Protein AF-A0A1G3LRJ3-F1 (afdb_monomer)

pLDDT: mean 92.5, std 7.84, range [50.25, 98.75]

Secondary structure (DSSP, 8-state):
---HHHHHHHHHHHHT----SSS-PPP--HHHHHHHHHHHHHHHHHHHHHHTT-TT-HHHHHHHHHHHHHHHHHHHHHHT-HHHHHHHHHHHHHHHHHHHHHTT--HHHHHHHHHHHHHTTS-B-GGGTTSSEEEETTEEEE-TTTTTSSB---B-TT-PBPPPTT-----HHHHHHHHHT--

Foldseek 3Di:
DDDPVNLVVLLCVLLVHDDDPDQWADDDDPVVLVVLVVLLVVLVVLLVVLCVVPPPPVVSVLSSQLSVLSSQLSVCNSVGPRVSVVVSVVSNVVSVVVSCVSVLHPCVVVSVLQSVLSCQLWAFDPQCRLQQWDDDPPDTDGDPQSRSRRTHFDADPVSDTDRDPPRDHRPVVVVVVVSVPPD

Solvent-accessible surface area (backbone atoms only — not comparable to full-atom values): 10376 Å² total; per-residue (Å²): 133,90,50,72,66,57,56,52,50,52,48,35,60,71,66,68,49,94,76,81,94,63,94,66,53,79,89,76,57,70,66,62,46,50,54,49,52,55,49,32,56,50,28,51,53,50,26,56,58,34,55,73,68,41,83,84,39,61,66,47,44,44,55,23,50,52,30,48,32,49,28,52,21,51,50,21,53,66,69,44,36,50,64,55,26,52,52,23,53,50,48,40,50,50,48,51,52,51,39,33,55,75,71,72,44,76,56,65,68,51,49,54,36,47,51,53,36,58,52,59,34,39,48,66,23,73,92,33,72,38,66,10,38,38,81,54,103,84,52,76,43,68,24,80,88,41,69,43,63,11,28,36,78,49,56,51,99,87,66,47,81,41,75,50,91,90,62,65,77,55,67,55,64,64,52,52,56,52,55,74,66,64,125

Mean predicted aligned error: 5.19 Å

Radius of gyration: 20.87 Å; Cα contacts (8 Å, |Δi|>4): 199; chains: 1; bounding box: 41×44×62 Å

Structure (mmCIF, N/CA/C/O backbone):
data_AF-A0A1G3LRJ3-F1
#
_entry.id   AF-A0A1G3LRJ3-F1
#
loop_
_atom_site.group_PDB
_atom_site.id
_atom_site.type_symbol
_atom_site.label_atom_id
_atom_site.label_alt_id
_atom_site.label_comp_id
_atom_site.label_asym_id
_atom_site.label_entity_id
_atom_site.label_seq_id
_atom_site.pdbx_PDB_ins_code
_atom_site.Cartn_x
_atom_site.Cartn_y
_atom_site.Cartn_z
_atom_site.occupancy
_atom_site.B_iso_or_equiv
_atom_site.auth_seq_id
_atom_site.auth_comp_id
_atom_site.auth_asym_id
_atom_site.auth_atom_id
_atom_site.pdbx_PDB_model_num
ATOM 1 N N . MET A 1 1 ? -10.952 -0.307 -19.239 1.00 50.25 1 MET A N 1
ATOM 2 C CA . MET A 1 1 ? -10.433 0.429 -18.063 1.00 50.25 1 MET A CA 1
ATOM 3 C C . MET A 1 1 ? -9.364 -0.435 -17.390 1.00 50.25 1 MET A C 1
ATOM 5 O O . MET A 1 1 ? -9.615 -1.625 -17.237 1.00 50.25 1 MET A O 1
ATOM 9 N N . ARG A 1 2 ? -8.155 0.076 -17.097 1.00 65.19 2 ARG A N 1
ATOM 10 C CA . ARG A 1 2 ? -7.163 -0.676 -16.291 1.00 65.19 2 ARG A CA 1
ATOM 11 C C . ARG A 1 2 ? -7.615 -0.656 -14.825 1.00 65.19 2 ARG A C 1
ATOM 13 O O . ARG A 1 2 ? -8.129 0.368 -14.390 1.00 65.19 2 ARG A O 1
ATOM 20 N N . SER A 1 3 ? -7.480 -1.771 -14.107 1.00 87.00 3 SER A N 1
ATOM 21 C CA . SER A 1 3 ? -7.795 -1.853 -12.675 1.00 87.00 3 SER A CA 1
ATOM 22 C C . SER A 1 3 ? -6.544 -1.622 -11.827 1.00 87.00 3 SER A C 1
ATOM 24 O O . SER A 1 3 ? -5.439 -1.952 -12.257 1.00 87.00 3 SER A O 1
ATOM 26 N N . VAL A 1 4 ? -6.734 -1.129 -10.600 1.00 90.50 4 VAL A N 1
ATOM 27 C CA . VAL A 1 4 ? -5.690 -0.990 -9.564 1.00 90.50 4 VAL A CA 1
ATOM 28 C C . VAL A 1 4 ? -4.869 -2.276 -9.417 1.00 90.50 4 VAL A C 1
ATOM 30 O O . VAL A 1 4 ? -3.642 -2.236 -9.417 1.00 90.50 4 VAL A O 1
ATOM 33 N N . ILE A 1 5 ? -5.538 -3.432 -9.403 1.00 93.19 5 ILE A N 1
ATOM 34 C CA . ILE A 1 5 ? -4.885 -4.744 -9.315 1.00 93.19 5 ILE A CA 1
ATOM 35 C C . ILE A 1 5 ? -3.952 -4.999 -10.504 1.00 93.19 5 ILE A C 1
ATOM 37 O O . ILE A 1 5 ? -2.822 -5.443 -10.318 1.00 93.19 5 ILE A O 1
ATOM 41 N N . ARG A 1 6 ? -4.383 -4.683 -11.733 1.00 93.38 6 ARG A N 1
ATOM 42 C CA . ARG A 1 6 ? -3.550 -4.869 -12.931 1.00 93.38 6 ARG A CA 1
ATOM 43 C C . ARG A 1 6 ? -2.335 -3.942 -12.926 1.00 93.38 6 ARG A C 1
ATOM 45 O O . ARG A 1 6 ? -1.260 -4.364 -13.337 1.00 93.38 6 ARG A O 1
ATOM 52 N N . ASP A 1 7 ? -2.505 -2.711 -12.456 1.00 95.12 7 ASP A N 1
ATOM 53 C CA . ASP A 1 7 ? -1.428 -1.726 -12.346 1.00 95.12 7 ASP A CA 1
ATOM 54 C C . ASP A 1 7 ? -0.340 -2.182 -11.360 1.00 95.12 7 ASP A C 1
ATOM 56 O O . ASP A 1 7 ? 0.850 -2.161 -11.694 1.00 95.12 7 ASP A O 1
ATOM 60 N N . VAL A 1 8 ? -0.745 -2.656 -10.175 1.00 95.19 8 VAL A N 1
ATOM 61 C CA . VAL A 1 8 ? 0.181 -3.200 -9.169 1.00 95.19 8 VAL A CA 1
ATOM 62 C C . VAL A 1 8 ? 0.835 -4.487 -9.674 1.00 95.19 8 VAL A C 1
ATOM 64 O O . VAL A 1 8 ? 2.050 -4.633 -9.554 1.00 95.19 8 VAL A O 1
ATOM 67 N N . HIS A 1 9 ? 0.076 -5.384 -10.312 1.00 94.25 9 HIS A N 1
ATOM 68 C CA . HIS A 1 9 ? 0.622 -6.612 -10.893 1.00 94.25 9 HIS A CA 1
ATOM 69 C C . HIS A 1 9 ? 1.671 -6.318 -11.977 1.00 94.25 9 HIS A C 1
ATOM 71 O O . HIS A 1 9 ? 2.727 -6.953 -11.992 1.00 94.25 9 HIS A O 1
ATOM 77 N N . GLU A 1 10 ? 1.429 -5.347 -12.869 1.00 92.06 10 GLU A N 1
ATOM 78 C CA . GLU A 1 10 ? 2.412 -4.914 -13.876 1.00 92.06 10 GLU A CA 1
ATOM 79 C C . GLU A 1 10 ? 3.701 -4.425 -13.200 1.00 92.06 10 GLU A C 1
ATOM 81 O O . GLU A 1 10 ? 4.796 -4.860 -13.562 1.00 92.06 10 GLU A O 1
ATOM 86 N N . PHE A 1 11 ? 3.577 -3.566 -12.183 1.00 92.88 11 PHE A N 1
ATOM 87 C CA . PHE A 1 11 ? 4.723 -3.052 -11.434 1.00 92.88 11 PHE A CA 1
ATOM 88 C C . PHE A 1 11 ? 5.525 -4.174 -10.760 1.00 92.88 11 PHE A C 1
ATOM 90 O O . PHE A 1 11 ? 6.749 -4.221 -10.898 1.00 92.88 11 PHE A O 1
ATOM 97 N N . MET A 1 12 ? 4.848 -5.095 -10.068 1.00 92.88 12 MET A N 1
ATOM 98 C CA . MET A 1 12 ? 5.482 -6.234 -9.397 1.00 92.88 12 MET A CA 1
ATOM 99 C C . MET A 1 12 ? 6.180 -7.161 -10.394 1.00 92.88 12 MET A C 1
ATOM 101 O O . MET A 1 12 ? 7.315 -7.572 -10.149 1.00 92.88 12 MET A O 1
ATOM 105 N N . SER A 1 13 ? 5.548 -7.419 -11.544 1.00 90.19 13 SER A N 1
ATOM 106 C CA . SER A 1 13 ? 6.093 -8.276 -12.603 1.00 90.19 13 SER A CA 1
ATOM 107 C C . SER A 1 13 ? 7.395 -7.704 -13.167 1.00 90.19 13 SER A C 1
ATOM 109 O O . SER A 1 13 ? 8.414 -8.392 -13.223 1.00 90.19 13 SER A O 1
ATOM 111 N N . VAL A 1 14 ? 7.403 -6.416 -13.526 1.00 89.31 14 VAL A N 1
ATOM 112 C CA . VAL A 1 14 ? 8.603 -5.746 -14.058 1.00 89.31 14 VAL A CA 1
ATOM 113 C C . VAL A 1 14 ? 9.682 -5.604 -12.982 1.00 89.31 14 VAL A C 1
ATOM 115 O O . VAL A 1 14 ? 10.870 -5.810 -13.244 1.00 89.31 14 VAL A O 1
ATOM 118 N N . GLY A 1 15 ? 9.274 -5.314 -11.746 1.00 89.81 15 GLY A N 1
ATOM 119 C CA . GLY A 1 15 ? 10.162 -5.246 -10.591 1.00 89.81 15 GLY A CA 1
ATOM 120 C C . GLY A 1 15 ? 10.757 -6.593 -10.173 1.00 89.81 15 GLY A C 1
ATOM 121 O O . GLY A 1 15 ? 11.656 -6.599 -9.336 1.00 89.81 15 GLY A O 1
ATOM 122 N N . LYS A 1 16 ? 10.292 -7.712 -10.750 1.00 87.56 16 LYS A N 1
ATOM 123 C CA . LYS A 1 16 ? 10.591 -9.086 -10.309 1.00 87.56 16 LYS A CA 1
ATOM 124 C C . LYS A 1 16 ? 10.373 -9.273 -8.801 1.00 87.56 16 LYS A C 1
ATOM 126 O O . LYS A 1 16 ? 11.181 -9.905 -8.127 1.00 87.56 16 LYS A O 1
ATOM 131 N N . GLN A 1 17 ? 9.300 -8.681 -8.278 1.00 88.69 17 GLN A N 1
ATOM 132 C CA . GLN A 1 17 ? 8.843 -8.946 -6.915 1.00 88.69 17 GLN A CA 1
ATOM 133 C C . GLN A 1 17 ? 8.167 -10.319 -6.849 1.00 88.69 17 GLN A C 1
ATOM 135 O O . GLN A 1 17 ? 7.745 -10.857 -7.873 1.00 88.69 17 GLN A O 1
ATOM 140 N N . ALA A 1 18 ? 8.063 -10.885 -5.647 1.00 91.00 18 ALA A N 1
ATOM 141 C CA . ALA A 1 18 ? 7.369 -12.150 -5.446 1.00 91.00 18 ALA A CA 1
ATOM 142 C C . ALA A 1 18 ? 5.880 -12.010 -5.808 1.00 91.00 18 ALA A C 1
ATOM 144 O O . ALA A 1 18 ? 5.193 -11.132 -5.288 1.00 91.00 18 ALA A O 1
ATOM 145 N N . ILE A 1 19 ? 5.394 -12.885 -6.690 1.00 93.31 19 ILE A N 1
ATOM 146 C CA . ILE A 1 19 ? 3.983 -13.008 -7.069 1.00 93.31 19 ILE A CA 1
ATOM 147 C C . ILE A 1 19 ? 3.578 -14.450 -6.766 1.00 93.31 19 ILE A C 1
ATOM 149 O O . ILE A 1 19 ? 4.221 -15.381 -7.251 1.00 93.31 19 ILE A O 1
ATOM 153 N N . GLY A 1 20 ? 2.561 -14.625 -5.922 1.00 93.19 20 GLY A N 1
ATOM 154 C CA . GLY A 1 20 ? 2.045 -15.945 -5.562 1.00 93.19 20 GLY A CA 1
ATOM 155 C C . GLY A 1 20 ? 1.267 -16.586 -6.711 1.00 93.19 20 GLY A C 1
ATOM 156 O O . GLY A 1 20 ? 0.538 -15.904 -7.428 1.00 93.19 20 GLY A O 1
ATOM 157 N N . ASP A 1 21 ? 1.410 -17.898 -6.866 1.00 92.94 21 ASP A N 1
ATOM 158 C CA . ASP A 1 21 ? 0.681 -18.733 -7.827 1.00 92.94 21 ASP A CA 1
ATOM 159 C C . ASP A 1 21 ? -0.666 -19.232 -7.273 1.00 92.94 21 ASP A C 1
ATOM 161 O O . ASP A 1 21 ? -1.599 -19.494 -8.032 1.00 92.94 21 ASP A O 1
ATOM 165 N N . LYS A 1 22 ? -0.779 -19.333 -5.945 1.00 94.44 22 LYS A N 1
ATOM 166 C CA . LYS A 1 22 ? -1.991 -19.727 -5.214 1.00 94.44 22 LYS A CA 1
ATOM 167 C C . LYS A 1 22 ? -2.122 -18.977 -3.880 1.00 94.44 22 LYS A C 1
ATOM 169 O O . LYS A 1 22 ? -1.110 -18.514 -3.349 1.00 94.44 22 LYS A O 1
ATOM 174 N N . PRO A 1 23 ? -3.338 -18.877 -3.307 1.00 96.00 23 PRO A N 1
ATOM 175 C CA . PRO A 1 23 ? -3.541 -18.257 -2.001 1.00 96.00 23 PRO A CA 1
ATOM 176 C C . PRO A 1 23 ? -2.720 -18.936 -0.898 1.00 96.00 23 PRO A C 1
ATOM 178 O O . PRO A 1 23 ? -2.722 -20.161 -0.765 1.00 96.00 23 PRO A O 1
ATOM 181 N N . GLY A 1 24 ? -2.027 -18.128 -0.099 1.00 95.50 24 GLY A N 1
ATOM 182 C CA . GLY A 1 24 ? -1.230 -18.588 1.031 1.00 95.50 24 GLY A CA 1
ATOM 183 C C . GLY A 1 24 ? -0.295 -17.502 1.550 1.00 95.50 24 GLY A C 1
ATOM 184 O O . GLY A 1 24 ? 0.132 -16.629 0.796 1.00 95.50 24 GLY A O 1
ATOM 185 N N . ILE A 1 25 ? 0.042 -17.574 2.839 1.00 96.69 25 ILE A N 1
ATOM 186 C CA . ILE A 1 25 ? 0.989 -16.653 3.475 1.00 96.69 25 ILE A CA 1
ATOM 187 C C . ILE A 1 25 ? 2.353 -17.351 3.627 1.00 96.69 25 ILE A C 1
ATOM 189 O O . ILE A 1 25 ? 2.446 -18.388 4.313 1.00 96.69 25 ILE A O 1
ATOM 193 N N . PRO A 1 26 ? 3.420 -16.831 2.984 1.00 94.56 26 PRO A N 1
ATOM 194 C CA . PRO A 1 26 ? 4.774 -17.350 3.142 1.00 94.56 26 PRO A CA 1
ATOM 195 C C . PRO A 1 26 ? 5.217 -17.373 4.607 1.00 94.56 26 PRO A C 1
ATOM 197 O O . PRO A 1 26 ? 4.737 -16.607 5.440 1.00 94.56 26 PRO A O 1
ATOM 200 N N . ALA A 1 27 ? 6.144 -18.272 4.936 1.00 93.56 27 ALA A N 1
ATOM 201 C CA . ALA A 1 27 ? 6.721 -18.302 6.273 1.00 93.56 27 ALA A CA 1
ATOM 202 C C . ALA A 1 27 ? 7.587 -17.053 6.521 1.00 93.56 27 ALA A C 1
ATOM 204 O O . ALA A 1 27 ? 8.257 -16.560 5.616 1.00 93.56 27 ALA A O 1
ATOM 205 N N . MET A 1 28 ? 7.605 -16.597 7.772 1.00 94.88 28 MET A N 1
ATOM 206 C CA . MET A 1 28 ? 8.515 -15.569 8.279 1.00 94.88 28 MET A CA 1
ATOM 207 C C . MET A 1 28 ? 9.235 -16.090 9.521 1.00 94.88 28 MET A C 1
ATOM 209 O O . MET A 1 28 ? 8.718 -16.979 10.211 1.00 94.88 28 MET A O 1
ATOM 213 N N . ASP A 1 29 ? 10.413 -15.540 9.806 1.00 96.50 29 ASP A N 1
ATOM 214 C CA . ASP A 1 29 ? 11.144 -15.869 11.025 1.00 96.50 29 ASP A CA 1
ATOM 215 C C . ASP A 1 29 ? 10.446 -15.322 12.287 1.00 96.50 29 ASP A C 1
ATOM 217 O O . ASP A 1 29 ? 9.532 -14.493 12.237 1.00 96.50 29 ASP A O 1
ATOM 221 N N . ASN A 1 30 ? 10.861 -15.833 13.449 1.00 95.62 30 ASN A N 1
ATOM 222 C CA . ASN A 1 30 ? 10.244 -15.473 14.725 1.00 95.62 30 ASN A CA 1
ATOM 223 C C . ASN A 1 30 ? 10.505 -14.014 15.125 1.00 95.62 30 ASN A C 1
ATOM 225 O O . ASN A 1 30 ? 9.678 -13.440 15.830 1.00 95.62 30 ASN A O 1
ATOM 229 N N . ALA A 1 31 ? 11.621 -13.418 14.694 1.00 96.88 31 ALA A N 1
ATOM 230 C CA . ALA A 1 31 ? 11.941 -12.034 15.023 1.00 96.88 31 ALA A CA 1
ATOM 231 C C . ALA A 1 31 ? 10.990 -11.078 14.291 1.00 96.88 31 ALA A C 1
ATOM 233 O O . ALA A 1 31 ? 10.391 -10.210 14.924 1.00 96.88 31 ALA A O 1
ATOM 234 N N . ALA A 1 32 ? 10.763 -11.303 12.995 1.00 96.06 32 ALA A N 1
ATOM 235 C CA . ALA A 1 32 ? 9.776 -10.578 12.204 1.00 96.06 32 ALA A CA 1
ATOM 236 C C . ALA A 1 32 ? 8.360 -10.751 12.775 1.00 96.06 32 ALA A C 1
ATOM 238 O O . ALA A 1 32 ? 7.630 -9.771 12.930 1.00 96.06 32 ALA A O 1
ATOM 239 N N . ARG A 1 33 ? 7.986 -11.979 13.167 1.00 95.69 33 ARG A N 1
ATOM 240 C CA . ARG A 1 33 ? 6.679 -12.244 13.790 1.00 95.69 33 ARG A CA 1
ATOM 241 C C . ARG A 1 33 ? 6.488 -11.463 15.094 1.00 95.69 33 ARG A C 1
ATOM 243 O O . ARG A 1 33 ? 5.421 -10.897 15.317 1.00 95.69 33 ARG A O 1
ATOM 250 N N . TYR A 1 34 ? 7.511 -11.418 15.948 1.00 96.12 34 TYR A N 1
ATOM 251 C CA . TYR A 1 34 ? 7.463 -10.679 17.211 1.00 96.12 34 TYR A CA 1
ATOM 252 C C . TYR A 1 34 ? 7.335 -9.168 16.978 1.00 96.12 34 TYR A C 1
ATOM 254 O O . TYR A 1 34 ? 6.482 -8.521 17.581 1.00 96.12 34 TYR A O 1
ATOM 262 N N . GLN A 1 35 ? 8.108 -8.622 16.034 1.00 97.19 35 GLN A N 1
ATOM 263 C CA . GLN A 1 35 ? 8.023 -7.210 15.650 1.00 97.19 35 GLN A CA 1
ATOM 264 C C . GLN A 1 35 ? 6.630 -6.827 15.136 1.00 97.19 35 GLN A C 1
ATOM 266 O O . GLN A 1 35 ? 6.134 -5.748 15.456 1.00 97.19 35 GLN A O 1
ATOM 271 N N . ILE A 1 36 ? 5.975 -7.711 14.376 1.00 97.50 36 ILE A N 1
ATOM 272 C CA . ILE A 1 36 ? 4.580 -7.509 13.970 1.00 97.50 36 ILE A CA 1
ATOM 273 C C . ILE A 1 36 ? 3.669 -7.415 15.201 1.00 97.50 36 ILE A C 1
ATOM 275 O O . ILE A 1 36 ? 2.852 -6.501 15.274 1.00 97.50 36 ILE A O 1
ATOM 279 N N . GLY A 1 37 ? 3.835 -8.305 16.183 1.00 97.25 37 GLY A N 1
ATOM 280 C CA . GLY A 1 37 ? 3.069 -8.273 17.433 1.00 97.25 37 GLY A CA 1
ATOM 281 C C . GLY A 1 37 ? 3.216 -6.955 18.203 1.00 97.25 37 GLY A C 1
ATOM 282 O O . GLY A 1 37 ? 2.214 -6.381 18.637 1.00 97.25 37 GLY A O 1
ATOM 283 N N . ASP A 1 38 ? 4.438 -6.427 18.311 1.00 97.88 38 ASP A N 1
ATOM 284 C CA . ASP A 1 38 ? 4.695 -5.129 18.949 1.00 97.88 38 ASP A CA 1
ATOM 285 C C . ASP A 1 38 ? 3.953 -3.987 18.233 1.00 97.88 38 ASP A C 1
ATOM 287 O O . ASP A 1 38 ? 3.310 -3.151 18.880 1.00 97.88 38 ASP A O 1
ATOM 291 N N . VAL A 1 39 ? 3.994 -3.970 16.895 1.00 98.12 39 VAL A N 1
ATOM 292 C CA . VAL A 1 39 ? 3.296 -2.972 16.068 1.00 98.12 39 VAL A CA 1
ATOM 293 C C . VAL A 1 39 ? 1.782 -3.090 16.219 1.00 98.12 39 VAL A C 1
ATOM 295 O O . VAL A 1 39 ? 1.119 -2.074 16.424 1.00 98.12 39 VAL A O 1
ATOM 298 N N . VAL A 1 40 ? 1.229 -4.304 16.190 1.00 98.38 40 VAL A N 1
ATOM 299 C CA . VAL A 1 40 ? -0.203 -4.554 16.430 1.00 98.38 40 VAL A CA 1
ATOM 300 C C . VAL A 1 40 ? -0.621 -3.996 17.792 1.00 98.38 40 VAL A C 1
ATOM 302 O O . VAL A 1 40 ? -1.613 -3.274 17.895 1.00 98.38 40 VAL A O 1
ATOM 305 N N . GLY A 1 41 ? 0.175 -4.232 18.839 1.00 97.94 41 GLY A N 1
ATOM 306 C CA . GLY A 1 41 ? -0.080 -3.672 20.165 1.00 97.94 41 GLY A CA 1
ATOM 307 C C . GLY A 1 41 ? -0.089 -2.139 20.184 1.00 97.94 41 GLY A C 1
ATOM 308 O O . GLY A 1 41 ? -0.915 -1.533 20.869 1.00 97.94 41 GLY A O 1
ATOM 309 N N . VAL A 1 42 ? 0.809 -1.494 19.433 1.00 98.06 42 VAL A N 1
ATOM 310 C CA . VAL A 1 42 ? 0.836 -0.030 19.270 1.00 98.06 42 VAL A CA 1
ATOM 311 C C . VAL A 1 42 ? -0.417 0.467 18.542 1.00 98.06 42 VAL A C 1
ATOM 313 O O . VAL A 1 42 ? -1.058 1.402 19.026 1.00 98.06 42 VAL A O 1
ATOM 316 N N . LEU A 1 43 ? -0.795 -0.165 17.428 1.00 98.12 43 LEU A N 1
ATOM 317 C CA . LEU A 1 43 ? -1.969 0.206 16.633 1.00 98.12 43 LEU A CA 1
ATOM 318 C C . LEU A 1 43 ? -3.263 0.104 17.447 1.00 98.12 43 LEU A C 1
ATOM 320 O O . LEU A 1 43 ? -4.047 1.052 17.449 1.00 98.12 43 LEU A O 1
ATOM 324 N N . HIS A 1 44 ? -3.443 -0.969 18.224 1.00 96.50 44 HIS A N 1
ATOM 325 C CA . HIS A 1 44 ? -4.598 -1.112 19.114 1.00 96.50 44 HIS A CA 1
ATOM 326 C C . HIS A 1 44 ? -4.681 0.010 20.155 1.00 96.50 44 HIS A C 1
ATOM 328 O O . HIS A 1 44 ? -5.754 0.574 20.373 1.00 96.50 44 HIS A O 1
ATOM 334 N N . ARG A 1 45 ? -3.557 0.391 20.779 1.00 96.06 45 ARG A N 1
ATOM 335 C CA . ARG A 1 45 ? -3.544 1.507 21.743 1.00 96.06 45 ARG A CA 1
ATOM 336 C C . ARG A 1 45 ? -3.929 2.831 21.085 1.00 96.06 45 ARG A C 1
ATOM 338 O O . ARG A 1 45 ? -4.705 3.589 21.668 1.00 96.06 45 ARG A O 1
ATOM 345 N N . TYR A 1 46 ? -3.436 3.096 19.875 1.00 95.38 46 TYR A N 1
ATOM 346 C CA . TYR A 1 46 ? -3.832 4.281 19.113 1.00 95.38 46 TYR A CA 1
ATOM 347 C C . TYR A 1 46 ? -5.316 4.263 18.749 1.00 95.38 46 TYR A C 1
ATOM 349 O O . TYR A 1 46 ? -5.993 5.267 18.960 1.00 95.38 46 TYR A O 1
ATOM 357 N N . ALA A 1 47 ? -5.843 3.135 18.273 1.00 94.44 47 ALA A N 1
ATOM 358 C CA . ALA A 1 47 ? -7.253 3.005 17.922 1.00 94.44 47 ALA A CA 1
ATOM 359 C C . ALA A 1 47 ? -8.174 3.277 19.125 1.00 94.44 47 ALA A C 1
ATOM 361 O O . ALA A 1 47 ? -9.120 4.063 19.019 1.00 94.44 47 ALA A O 1
ATOM 362 N N . VAL A 1 48 ? -7.852 2.714 20.297 1.00 93.75 48 VAL A N 1
ATOM 363 C CA . VAL A 1 48 ? -8.573 2.978 21.555 1.00 93.75 48 VAL A CA 1
ATOM 364 C C . VAL A 1 48 ? -8.512 4.459 21.931 1.00 93.75 48 VAL A C 1
ATOM 366 O O . VAL A 1 48 ? -9.542 5.045 22.262 1.00 93.75 48 VAL A O 1
ATOM 369 N N . SER A 1 49 ? -7.334 5.083 21.839 1.00 93.88 49 SER A N 1
ATOM 370 C CA . SER A 1 49 ? -7.178 6.514 22.121 1.00 93.88 49 SER A CA 1
ATOM 371 C C . SER A 1 49 ? -8.018 7.374 21.176 1.00 93.88 49 SER A C 1
ATOM 373 O O . SER A 1 49 ? -8.704 8.281 21.632 1.00 93.88 49 SER A O 1
ATOM 375 N N . LEU A 1 50 ? -8.012 7.079 19.873 1.00 93.12 50 LEU A N 1
ATOM 376 C CA . LEU A 1 50 ? -8.783 7.822 18.872 1.00 93.12 50 LEU A CA 1
ATOM 377 C C . LEU A 1 50 ? -10.292 7.664 19.076 1.00 93.12 50 LEU A C 1
ATOM 379 O O . LEU A 1 50 ? -11.042 8.622 18.903 1.00 93.12 50 LEU A O 1
ATOM 383 N N . LYS A 1 51 ? -10.746 6.484 19.516 1.00 89.88 51 LYS A N 1
ATOM 384 C CA . LYS A 1 51 ? -12.157 6.228 19.839 1.00 89.88 51 LYS A CA 1
ATOM 385 C C . LYS A 1 51 ? -12.683 7.165 20.931 1.00 89.88 51 LYS A C 1
ATOM 387 O O . LYS A 1 51 ? -13.855 7.536 20.893 1.00 89.88 51 LYS A O 1
ATOM 392 N N . ALA A 1 52 ? -11.829 7.579 21.869 1.00 87.50 52 ALA A N 1
ATOM 393 C CA . ALA A 1 52 ? -12.199 8.487 22.955 1.00 87.50 52 ALA A CA 1
ATOM 394 C C . ALA A 1 52 ? -12.549 9.911 22.481 1.00 87.50 52 ALA A C 1
ATOM 396 O O . ALA A 1 52 ? -13.249 10.626 23.192 1.00 87.50 52 ALA A O 1
ATOM 397 N N . HIS A 1 53 ? -12.131 10.311 21.273 1.00 83.62 53 HIS A N 1
ATOM 398 C CA . HIS A 1 53 ? -12.493 11.605 20.680 1.00 83.62 53 HIS A CA 1
ATOM 399 C C . HIS A 1 53 ? -13.936 11.643 20.132 1.00 83.62 53 HIS A C 1
ATOM 401 O O . HIS A 1 53 ? -14.413 12.700 19.722 1.00 83.62 53 HIS A O 1
ATOM 407 N N . GLY A 1 54 ? -14.657 10.514 20.166 1.00 73.88 54 GLY A N 1
ATOM 408 C CA . GLY A 1 54 ? -16.035 10.403 19.690 1.00 73.88 54 GLY A CA 1
ATOM 409 C C . GLY A 1 54 ? -16.151 10.357 18.163 1.00 73.88 54 GLY A C 1
ATOM 410 O O . GLY A 1 54 ? -15.221 10.665 17.424 1.00 73.88 54 GLY A O 1
ATOM 411 N N . SER A 1 55 ? -17.321 9.960 17.659 1.00 74.31 55 SER A N 1
ATOM 412 C CA . SER A 1 55 ? -17.566 9.802 16.215 1.00 74.31 55 SER A CA 1
ATOM 413 C C . SER A 1 55 ? -17.795 11.118 15.460 1.00 74.31 55 SER A C 1
ATOM 415 O O . SER A 1 55 ? -17.952 11.089 14.242 1.00 74.31 55 SER A O 1
ATOM 417 N N . GLY A 1 56 ? -17.855 12.256 16.161 1.00 82.81 56 GLY A N 1
ATOM 418 C CA . GLY A 1 56 ? -18.066 13.577 15.558 1.00 82.81 56 GLY A CA 1
ATOM 419 C C . GLY A 1 56 ? -16.831 14.139 14.849 1.00 82.81 56 GLY A C 1
ATOM 420 O O . GLY A 1 56 ? -16.970 14.942 13.929 1.00 82.81 56 GLY A O 1
ATOM 421 N N . ASP A 1 57 ? -15.631 13.692 15.229 1.00 93.00 57 ASP A N 1
ATOM 422 C CA . ASP A 1 57 ? -14.396 14.017 14.519 1.00 93.00 57 ASP A CA 1
ATOM 423 C C . ASP A 1 57 ? -14.156 12.987 13.405 1.00 93.00 57 ASP A C 1
ATOM 425 O O . ASP A 1 57 ? -13.682 11.869 13.631 1.00 93.00 57 ASP A O 1
ATOM 429 N N . VAL A 1 58 ? -14.506 13.370 12.175 1.00 95.12 58 VAL A N 1
ATOM 430 C CA . VAL A 1 58 ? -14.374 12.508 10.992 1.00 95.12 58 VAL A CA 1
ATOM 431 C C . VAL A 1 58 ? -12.918 12.101 10.752 1.00 95.12 58 VAL A C 1
ATOM 433 O O . VAL A 1 58 ? -12.670 10.967 10.343 1.00 95.12 58 VAL A O 1
ATOM 436 N N . ALA A 1 59 ? -11.949 12.981 11.016 1.00 95.94 59 ALA A N 1
ATOM 437 C CA . ALA A 1 59 ? -10.541 12.683 10.783 1.00 95.94 59 ALA A CA 1
ATOM 438 C C . ALA A 1 59 ? -10.019 11.661 11.799 1.00 95.94 59 ALA A C 1
ATOM 440 O O . ALA A 1 59 ? -9.411 10.664 11.401 1.00 95.94 59 ALA A O 1
ATOM 441 N N . ALA A 1 60 ? -10.324 11.855 13.085 1.00 95.31 60 ALA A N 1
ATOM 442 C CA . ALA A 1 60 ? -9.975 10.899 14.134 1.00 95.31 60 ALA A CA 1
ATOM 443 C C . ALA A 1 60 ? -10.643 9.535 13.900 1.00 95.31 60 ALA A C 1
ATOM 445 O O . ALA A 1 60 ? -10.000 8.492 14.030 1.00 95.31 60 ALA A O 1
ATOM 446 N N . MET A 1 61 ? -11.912 9.532 13.482 1.00 96.38 61 MET A N 1
ATOM 447 C CA . MET A 1 61 ? -12.647 8.312 13.152 1.00 96.38 61 MET A CA 1
ATOM 448 C C . MET A 1 61 ? -12.008 7.554 11.982 1.00 96.38 61 MET A C 1
ATOM 450 O O . MET A 1 61 ? -11.801 6.347 12.092 1.00 96.38 61 MET A O 1
ATOM 454 N N . ARG A 1 62 ? -11.644 8.237 10.887 1.00 97.50 62 ARG A N 1
ATOM 455 C CA . ARG A 1 62 ? -10.984 7.596 9.735 1.00 97.50 62 ARG A CA 1
ATOM 456 C C . ARG A 1 62 ? -9.593 7.072 10.079 1.00 97.50 62 ARG A C 1
ATOM 458 O O . ARG A 1 62 ? -9.260 5.958 9.685 1.00 97.50 62 ARG A O 1
ATOM 465 N N . ALA A 1 63 ? -8.814 7.829 10.852 1.00 96.81 63 ALA A N 1
ATOM 466 C CA . ALA A 1 63 ? -7.514 7.378 11.342 1.00 96.81 63 ALA A CA 1
ATOM 467 C C . ALA A 1 63 ? -7.639 6.116 12.211 1.00 96.81 63 ALA A C 1
ATOM 469 O O . ALA A 1 63 ? -6.854 5.187 12.049 1.00 96.81 63 ALA A O 1
ATOM 470 N N . ARG A 1 64 ? -8.660 6.049 13.077 1.00 97.12 64 ARG A N 1
ATOM 471 C CA . ARG A 1 64 ? -8.939 4.868 13.902 1.00 97.12 64 ARG A CA 1
ATOM 472 C C . ARG A 1 64 ? -9.214 3.632 13.049 1.00 97.12 64 ARG A C 1
ATOM 474 O O . ARG A 1 64 ? -8.570 2.620 13.284 1.00 97.12 64 ARG A O 1
ATOM 481 N N . LEU A 1 65 ? -10.115 3.732 12.067 1.00 97.19 65 LEU A N 1
ATOM 482 C CA . LEU A 1 65 ? -10.453 2.606 11.186 1.00 97.19 65 LEU A CA 1
ATOM 483 C C . LEU A 1 65 ? -9.213 2.084 10.450 1.00 97.19 65 LEU A C 1
ATOM 485 O O . LEU A 1 65 ? -8.956 0.891 10.450 1.00 97.19 65 LEU A O 1
ATOM 489 N N . LEU A 1 66 ? -8.379 2.977 9.903 1.00 98.06 66 LEU A N 1
ATOM 490 C CA . LEU A 1 66 ? -7.120 2.577 9.261 1.00 98.06 66 LEU A CA 1
ATOM 491 C C . LEU A 1 66 ? -6.185 1.811 10.210 1.00 98.06 66 LEU A C 1
ATOM 493 O O . LEU A 1 66 ? -5.508 0.879 9.780 1.00 98.06 66 LEU A O 1
ATOM 497 N N . CYS A 1 67 ? -6.118 2.208 11.484 1.00 97.94 67 CYS A N 1
ATOM 498 C CA . CYS A 1 67 ? -5.320 1.503 12.485 1.00 97.94 67 CYS A CA 1
ATOM 499 C C . CYS A 1 67 ? -5.904 0.133 12.852 1.00 97.94 67 CYS A C 1
ATOM 501 O O . CYS A 1 67 ? -5.123 -0.798 13.033 1.00 97.94 67 CYS A O 1
ATOM 503 N N . GLU A 1 68 ? -7.230 0.026 12.975 1.00 97.69 68 GLU A N 1
ATOM 504 C CA . GLU A 1 68 ? -7.943 -1.223 13.284 1.00 97.69 68 GLU A CA 1
ATOM 505 C C . GLU A 1 68 ? -7.717 -2.254 12.169 1.00 97.69 68 GLU A C 1
ATOM 507 O O . GLU A 1 68 ? -7.086 -3.279 12.426 1.00 97.69 68 GLU A O 1
ATOM 512 N N . GLU A 1 69 ? -8.048 -1.921 10.916 1.00 98.50 69 GLU A N 1
ATOM 513 C CA . GLU A 1 69 ? -7.910 -2.869 9.796 1.00 98.50 69 GLU A CA 1
ATOM 514 C C . GLU A 1 69 ? -6.451 -3.286 9.551 1.00 98.50 69 GLU A C 1
ATOM 516 O O . GLU A 1 69 ? -6.151 -4.423 9.174 1.00 98.50 69 GLU A O 1
ATOM 521 N N . LEU A 1 70 ? -5.494 -2.379 9.792 1.00 98.62 70 LEU A N 1
ATOM 522 C CA . LEU A 1 70 ? -4.074 -2.711 9.676 1.00 98.62 70 LEU A CA 1
ATOM 523 C C . LEU A 1 70 ? -3.634 -3.680 10.776 1.00 98.62 70 LEU A C 1
ATOM 525 O O . LEU A 1 70 ? -2.853 -4.592 10.504 1.00 98.62 70 LEU A O 1
ATOM 529 N N . ALA A 1 71 ? -4.106 -3.487 12.009 1.00 98.56 71 ALA A N 1
ATOM 530 C CA . ALA A 1 71 ? -3.784 -4.370 13.122 1.00 98.56 71 ALA A CA 1
ATOM 531 C C . ALA A 1 71 ? -4.353 -5.780 12.898 1.00 98.56 71 ALA A C 1
ATOM 533 O O . ALA A 1 71 ? -3.640 -6.766 13.112 1.00 98.56 71 ALA A O 1
ATOM 534 N N . GLU A 1 72 ? -5.588 -5.877 12.407 1.00 98.31 72 GLU A N 1
ATOM 535 C CA . GLU A 1 72 ? -6.255 -7.141 12.079 1.00 98.31 72 GLU A CA 1
ATOM 536 C C . GLU A 1 72 ? -5.537 -7.866 10.933 1.00 98.31 72 GLU A C 1
ATOM 538 O O . GLU A 1 72 ? -5.113 -9.014 11.090 1.00 98.31 72 GLU A O 1
ATOM 543 N N . THR A 1 73 ? -5.234 -7.156 9.841 1.00 98.75 73 THR A N 1
ATOM 544 C CA . THR A 1 73 ? -4.481 -7.714 8.703 1.00 98.75 73 THR A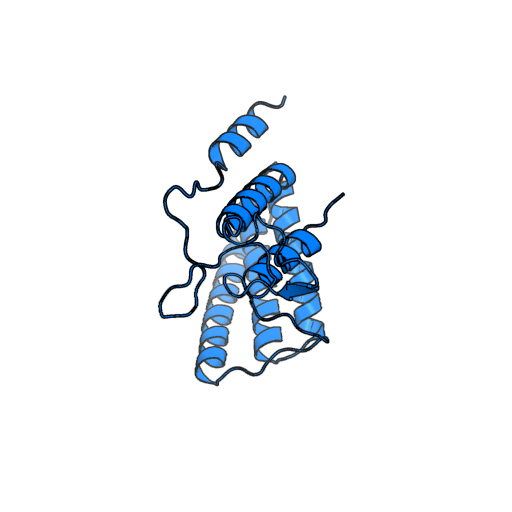 CA 1
ATOM 545 C C . THR A 1 73 ? -3.108 -8.242 9.124 1.00 98.75 73 THR A C 1
ATOM 547 O O . THR A 1 73 ? -2.700 -9.339 8.740 1.00 98.75 73 THR A O 1
ATOM 550 N N . LEU A 1 74 ? -2.362 -7.477 9.927 1.00 98.56 74 LEU A N 1
ATOM 551 C CA . LEU A 1 74 ? -1.040 -7.890 10.405 1.00 98.56 74 LEU A CA 1
ATOM 552 C C . LEU A 1 74 ? -1.116 -9.096 11.350 1.00 98.56 74 LEU A C 1
ATOM 554 O O . LEU A 1 74 ? -0.234 -9.959 11.319 1.00 98.56 74 LEU A O 1
ATOM 558 N N . THR A 1 75 ? -2.176 -9.184 12.153 1.00 98.25 75 THR A N 1
ATOM 559 C CA . THR A 1 75 ? -2.449 -10.338 13.016 1.00 98.25 75 THR A CA 1
ATOM 560 C C . THR A 1 75 ? -2.697 -11.593 12.179 1.00 98.25 75 THR A C 1
ATOM 562 O O . THR A 1 75 ? -2.053 -12.618 12.420 1.00 98.25 75 THR A O 1
ATOM 565 N N . ALA A 1 76 ? -3.528 -11.500 11.138 1.00 98.38 76 ALA A N 1
ATOM 566 C CA . ALA A 1 76 ? -3.803 -12.604 10.220 1.00 98.38 76 ALA A CA 1
ATOM 567 C C . ALA A 1 76 ? -2.548 -13.064 9.455 1.00 98.38 76 ALA A C 1
ATOM 569 O O . ALA A 1 76 ? -2.258 -14.263 9.386 1.00 98.38 76 ALA A O 1
ATOM 570 N N . ILE A 1 77 ? -1.732 -12.119 8.970 1.00 98.31 77 ILE A N 1
ATOM 571 C CA . ILE A 1 77 ? -0.447 -12.414 8.314 1.00 98.31 77 ILE A CA 1
ATOM 572 C C . ILE A 1 77 ? 0.497 -13.154 9.274 1.00 98.31 77 ILE A C 1
ATOM 574 O O . ILE A 1 77 ? 1.118 -14.150 8.895 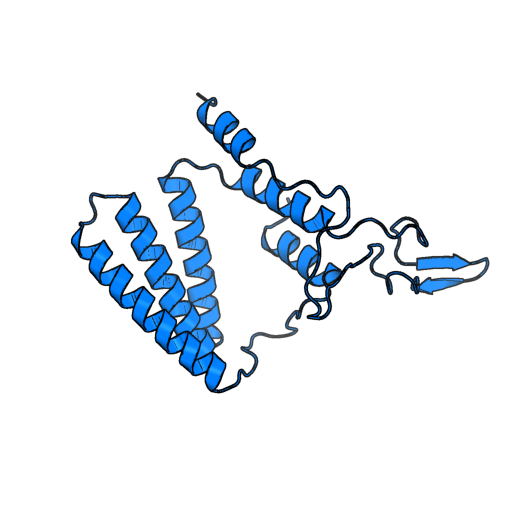1.00 98.31 77 ILE A O 1
ATOM 578 N N . SER A 1 78 ? 0.600 -12.693 10.524 1.00 97.56 78 SER A N 1
ATOM 579 C CA . SER A 1 78 ? 1.431 -13.310 11.569 1.00 97.56 78 SER A CA 1
ATOM 580 C C . SER A 1 78 ? 0.992 -14.747 11.887 1.00 97.56 78 SER A C 1
ATOM 582 O O . SER A 1 78 ? 1.837 -15.637 12.051 1.00 97.56 78 SER A O 1
ATOM 584 N N . ALA A 1 79 ? -0.324 -14.986 11.888 1.00 97.00 79 ALA A N 1
ATOM 585 C CA . ALA A 1 79 ? -0.948 -16.300 12.049 1.00 97.00 79 ALA A CA 1
ATOM 586 C C . ALA A 1 79 ? -0.879 -17.181 10.786 1.00 97.00 79 ALA A C 1
ATOM 588 O O . ALA A 1 79 ? -1.174 -18.374 10.853 1.00 97.00 79 ALA A O 1
ATOM 589 N N . ARG A 1 80 ? -0.446 -16.620 9.648 1.00 97.31 80 ARG A N 1
ATOM 590 C CA . ARG A 1 80 ? -0.468 -17.248 8.317 1.00 97.31 80 ARG A CA 1
ATOM 591 C C . ARG A 1 80 ? -1.869 -17.691 7.884 1.00 97.31 80 ARG A C 1
ATOM 593 O O . ARG A 1 80 ? -2.002 -18.648 7.119 1.00 97.31 80 ARG A O 1
ATOM 600 N N . ASP A 1 81 ? -2.891 -16.981 8.345 1.00 98.19 81 ASP A N 1
ATOM 601 C CA . ASP A 1 81 ? -4.276 -17.225 7.968 1.00 98.19 81 ASP A CA 1
ATOM 602 C C . ASP A 1 81 ? -4.578 -16.510 6.650 1.00 98.19 81 ASP A C 1
ATOM 604 O O . ASP A 1 81 ? -4.674 -15.285 6.591 1.00 98.19 81 ASP A O 1
ATOM 608 N N . ALA A 1 82 ? -4.673 -17.273 5.561 1.00 98.12 82 ALA A N 1
ATOM 609 C CA . ALA A 1 82 ? -4.890 -16.707 4.235 1.00 98.12 82 ALA A CA 1
ATOM 610 C C . ALA A 1 82 ? -6.306 -16.143 4.042 1.00 98.12 82 ALA A C 1
ATOM 612 O O . ALA A 1 82 ? -6.470 -15.253 3.209 1.00 98.12 82 ALA A O 1
ATOM 613 N N . VAL A 1 83 ? -7.305 -16.654 4.772 1.00 98.44 83 VAL A N 1
ATOM 614 C CA . VAL A 1 83 ? -8.697 -16.194 4.664 1.00 98.44 83 VAL A CA 1
ATOM 615 C C . VAL A 1 83 ? -8.829 -14.853 5.369 1.00 98.44 83 VAL A C 1
ATOM 617 O O . VAL A 1 83 ? -9.177 -13.871 4.723 1.00 98.44 83 VAL A O 1
ATOM 620 N N . GLU A 1 84 ? -8.417 -14.784 6.632 1.00 98.56 84 GLU A N 1
ATOM 621 C CA . GLU A 1 84 ? -8.452 -13.542 7.417 1.00 98.56 84 GLU A CA 1
ATOM 622 C C . GLU A 1 84 ? -7.501 -12.480 6.840 1.00 98.56 84 GLU A C 1
ATOM 624 O O . GLU A 1 84 ? -7.788 -11.288 6.867 1.00 98.56 84 GLU A O 1
ATOM 629 N N . THR A 1 85 ? -6.376 -12.889 6.233 1.00 98.50 85 THR A N 1
ATOM 630 C CA . THR A 1 85 ? -5.512 -11.932 5.519 1.00 98.50 85 THR A CA 1
ATOM 631 C C . THR A 1 85 ? -6.223 -11.358 4.294 1.00 98.50 85 THR A C 1
ATOM 633 O O . THR A 1 85 ? -6.055 -10.180 3.993 1.00 98.50 8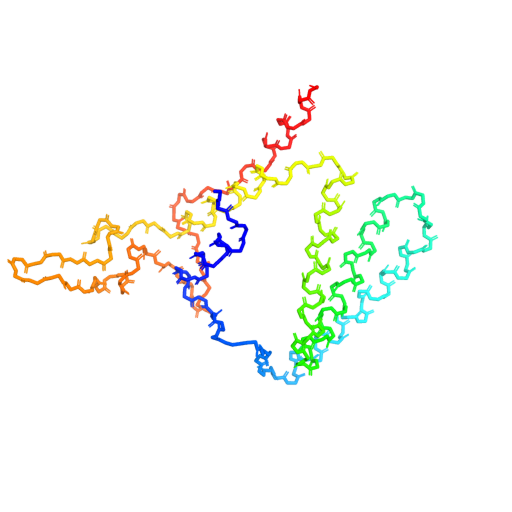5 THR A O 1
ATOM 636 N N . ALA A 1 86 ? -6.983 -12.169 3.552 1.00 98.25 86 ALA A N 1
ATOM 637 C CA . ALA A 1 86 ? -7.719 -11.682 2.389 1.00 98.25 86 ALA A CA 1
ATOM 638 C C . ALA A 1 86 ? -8.841 -10.713 2.792 1.00 98.25 86 ALA A C 1
ATOM 640 O O . ALA A 1 86 ? -9.014 -9.700 2.115 1.00 98.25 86 ALA A O 1
ATOM 641 N N . ASP A 1 87 ? -9.541 -11.009 3.889 1.00 98.56 87 ASP A N 1
ATOM 642 C CA . ASP A 1 87 ? -10.579 -10.158 4.476 1.00 98.56 87 ASP A CA 1
ATOM 643 C C . ASP A 1 87 ? -9.999 -8.808 4.924 1.00 98.56 87 ASP A C 1
ATOM 645 O O . ASP A 1 87 ? -10.329 -7.771 4.350 1.00 98.56 87 ASP A O 1
ATOM 649 N N . GLY A 1 88 ? -8.976 -8.827 5.786 1.00 98.50 88 GLY A N 1
ATOM 650 C CA . GLY A 1 88 ? -8.318 -7.606 6.258 1.00 98.50 88 GLY A CA 1
ATOM 651 C C . GLY A 1 88 ? -7.684 -6.769 5.137 1.00 98.50 88 GLY A C 1
ATOM 652 O O . GLY A 1 88 ? -7.731 -5.539 5.163 1.00 98.50 88 GLY A O 1
ATOM 653 N N . LEU A 1 89 ? -7.135 -7.398 4.086 1.00 98.25 89 LEU A N 1
ATOM 654 C CA . LEU A 1 89 ? -6.651 -6.667 2.905 1.00 98.25 89 LEU A CA 1
ATOM 655 C C . LEU A 1 89 ? -7.788 -5.968 2.146 1.00 98.25 89 LEU A C 1
ATOM 657 O O . LEU A 1 89 ? -7.581 -4.863 1.632 1.00 98.25 89 LEU A O 1
ATOM 661 N N . ALA A 1 90 ? -8.961 -6.596 2.040 1.00 98.12 90 ALA A N 1
ATOM 662 C CA . ALA A 1 90 ? -10.132 -5.989 1.418 1.00 98.12 90 ALA A CA 1
ATOM 663 C C . ALA A 1 90 ? -10.655 -4.819 2.263 1.00 98.12 90 ALA A C 1
ATOM 665 O O . ALA A 1 90 ? -10.879 -3.733 1.714 1.00 98.12 90 ALA A O 1
ATOM 666 N N . ASP A 1 91 ? -10.745 -4.997 3.579 1.00 98.56 91 ASP A N 1
ATOM 667 C CA . ASP A 1 91 ? -11.190 -3.958 4.505 1.00 98.56 91 ASP A CA 1
ATOM 668 C C . ASP A 1 91 ? -10.228 -2.776 4.543 1.00 98.56 91 ASP A C 1
ATOM 670 O O . ASP A 1 91 ? -10.666 -1.632 4.416 1.00 98.56 91 ASP A O 1
ATOM 674 N N . LEU A 1 92 ? -8.912 -3.014 4.542 1.00 98.25 92 LEU A N 1
ATOM 675 C CA . LEU A 1 92 ? -7.898 -1.964 4.405 1.00 98.25 92 LEU A CA 1
ATOM 676 C C . LEU A 1 92 ? -8.105 -1.104 3.156 1.00 98.25 92 LEU A C 1
ATOM 678 O O . LEU A 1 92 ? -8.027 0.128 3.221 1.00 98.25 92 LEU A O 1
ATOM 682 N N . VAL A 1 93 ? -8.372 -1.731 2.006 1.00 97.44 93 VAL A N 1
ATOM 683 C CA . VAL A 1 93 ? -8.690 -1.000 0.770 1.00 97.44 93 VAL A CA 1
ATOM 684 C C . VAL A 1 93 ? -9.987 -0.215 0.945 1.00 97.44 93 VAL A C 1
ATOM 686 O O . VAL A 1 93 ? -10.048 0.959 0.564 1.00 97.44 93 VAL A O 1
ATOM 689 N N . TYR A 1 94 ? -11.005 -0.824 1.547 1.00 98.00 94 TYR A N 1
ATOM 690 C CA . TYR A 1 94 ? -12.308 -0.208 1.757 1.00 98.00 94 TYR A CA 1
ATOM 691 C C . TYR A 1 94 ? -12.222 1.035 2.651 1.00 98.00 94 TYR A C 1
ATOM 693 O O . TYR A 1 94 ? -12.717 2.105 2.281 1.00 98.00 94 TYR A O 1
ATOM 701 N N . VAL A 1 95 ? -11.528 0.953 3.789 1.00 98.31 95 VAL A N 1
ATOM 702 C CA . VAL A 1 95 ? -11.360 2.087 4.707 1.00 98.31 95 VAL A CA 1
ATOM 703 C C . VAL A 1 95 ? -10.427 3.157 4.143 1.00 98.31 95 VAL A C 1
ATOM 705 O O . VAL A 1 95 ? -10.663 4.344 4.382 1.00 98.31 95 VAL A O 1
ATOM 708 N N . ALA A 1 96 ? -9.423 2.797 3.336 1.00 98.19 96 ALA A N 1
ATOM 709 C CA . ALA A 1 96 ? -8.559 3.764 2.656 1.00 98.19 96 ALA A CA 1
ATOM 710 C C . ALA A 1 96 ? -9.332 4.573 1.605 1.00 98.19 96 ALA A C 1
ATOM 712 O O . ALA A 1 96 ? -9.276 5.807 1.602 1.00 98.19 96 ALA A O 1
ATOM 713 N N . VAL A 1 97 ? -10.114 3.899 0.756 1.00 97.94 97 VAL A N 1
ATOM 714 C CA . VAL A 1 97 ? -10.985 4.558 -0.229 1.00 97.94 97 VAL A CA 1
ATOM 715 C C . VAL A 1 97 ? -12.064 5.380 0.478 1.00 97.94 97 VAL A C 1
ATOM 717 O O . VAL A 1 97 ? -12.271 6.545 0.140 1.00 97.94 97 VAL A O 1
ATOM 720 N N . GLY A 1 98 ? -12.695 4.829 1.517 1.00 98.06 98 GLY A N 1
ATOM 721 C CA . GLY A 1 98 ? -13.683 5.537 2.331 1.00 98.06 98 GLY A CA 1
ATOM 722 C C . GLY A 1 98 ? -13.117 6.786 3.013 1.00 98.06 98 GLY A C 1
ATOM 723 O O . GLY A 1 98 ? -13.820 7.789 3.138 1.00 98.06 98 GLY A O 1
ATOM 724 N N . THR A 1 99 ? -11.843 6.761 3.411 1.00 98.44 99 THR A N 1
ATOM 725 C CA . THR A 1 99 ? -11.131 7.926 3.958 1.00 98.44 99 THR A CA 1
ATOM 726 C C . THR A 1 99 ? -10.925 9.001 2.898 1.00 98.44 99 THR A C 1
ATOM 728 O O . THR A 1 99 ? -11.250 10.159 3.148 1.00 98.44 99 THR A O 1
ATOM 731 N N . ALA A 1 100 ? -10.455 8.632 1.701 1.00 98.12 100 ALA A N 1
ATOM 732 C CA . ALA A 1 100 ? -10.302 9.578 0.595 1.00 98.12 100 ALA A CA 1
ATOM 733 C C . ALA A 1 100 ? -11.636 10.261 0.253 1.00 98.12 100 ALA A C 1
ATOM 735 O O . ALA A 1 100 ? -11.694 11.486 0.175 1.00 98.12 100 ALA A O 1
ATOM 736 N N . ILE A 1 101 ? -12.721 9.484 0.162 1.00 97.88 101 ILE A N 1
ATOM 737 C CA . ILE A 1 101 ? -14.074 10.002 -0.085 1.00 97.88 101 ILE A CA 1
ATOM 738 C C . ILE A 1 101 ? -14.515 10.951 1.034 1.00 97.88 101 ILE A C 1
ATOM 740 O O . ILE A 1 101 ? -14.972 12.056 0.752 1.00 97.88 101 ILE A O 1
ATOM 744 N N . ALA A 1 102 ? -14.350 10.562 2.302 1.00 97.69 102 ALA A N 1
ATOM 745 C CA . ALA A 1 102 ? -14.730 11.401 3.441 1.00 97.69 102 ALA A CA 1
ATOM 746 C C . ALA A 1 102 ? -13.957 12.726 3.496 1.00 97.69 102 ALA A C 1
ATOM 748 O O . ALA A 1 102 ? -14.468 13.710 4.025 1.00 97.69 102 ALA A O 1
ATOM 749 N N . PHE A 1 103 ? -12.740 12.756 2.952 1.00 97.31 103 PHE A N 1
ATOM 750 C CA . PHE A 1 103 ? -11.910 13.957 2.865 1.00 97.31 103 PHE A CA 1
ATOM 751 C C . PHE A 1 103 ? -12.090 14.724 1.546 1.00 97.31 103 PHE A C 1
ATOM 753 O O . PHE A 1 103 ? -11.398 15.717 1.324 1.00 97.31 103 PHE A O 1
ATOM 760 N N . GLY A 1 104 ? -13.000 14.289 0.668 1.00 97.06 104 GLY A N 1
ATOM 761 C CA . GLY A 1 104 ? -13.250 14.929 -0.626 1.00 97.06 104 GLY A CA 1
ATOM 762 C C . GLY A 1 104 ? -12.093 14.790 -1.621 1.00 97.06 104 GLY A C 1
ATOM 763 O O . GLY A 1 104 ? -11.942 15.628 -2.506 1.00 97.06 104 GLY A O 1
ATOM 764 N N . ILE A 1 105 ? -11.254 13.763 -1.470 1.00 97.88 105 I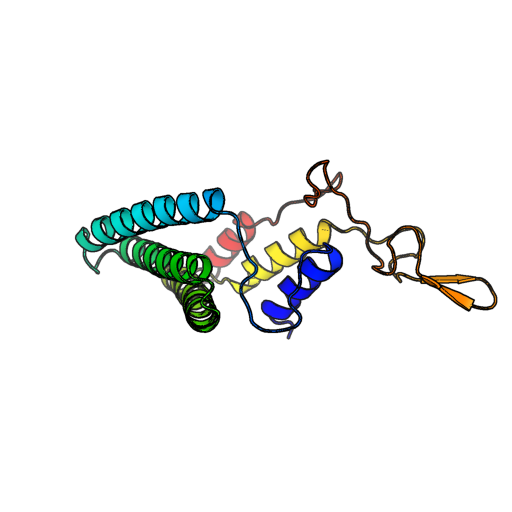LE A N 1
ATOM 765 C CA . ILE A 1 105 ? -10.114 13.495 -2.348 1.00 97.88 105 ILE A CA 1
ATOM 766 C C . ILE A 1 105 ? -10.555 12.537 -3.454 1.00 97.88 105 ILE A C 1
ATOM 768 O O . ILE A 1 105 ? -10.862 11.371 -3.202 1.00 97.88 105 ILE A O 1
ATOM 772 N N . ASP A 1 106 ? -10.514 13.012 -4.698 1.00 97.12 106 ASP A N 1
ATOM 773 C CA . ASP A 1 106 ? -10.659 12.165 -5.883 1.00 97.12 106 ASP A CA 1
ATOM 774 C C . ASP A 1 106 ? -9.376 11.327 -6.038 1.00 97.12 106 ASP A C 1
ATOM 776 O O . ASP A 1 106 ? -8.313 11.826 -6.430 1.00 97.12 106 ASP A O 1
ATOM 780 N N . LEU A 1 107 ? -9.449 10.054 -5.644 1.00 96.38 107 LEU A N 1
ATOM 781 C CA . LEU A 1 107 ? -8.281 9.176 -5.562 1.00 96.38 107 LEU A CA 1
ATOM 782 C C . LEU A 1 107 ? -7.805 8.693 -6.942 1.00 96.38 107 LEU A C 1
ATOM 784 O O . LEU A 1 107 ? -6.628 8.377 -7.103 1.00 96.38 107 LEU A O 1
ATOM 788 N N . ASP A 1 108 ? -8.661 8.702 -7.963 1.00 95.56 108 ASP A N 1
ATOM 789 C CA . ASP A 1 108 ? -8.339 8.231 -9.315 1.00 95.56 108 ASP A CA 1
ATOM 790 C C . ASP A 1 108 ? -7.160 8.969 -9.981 1.00 95.56 108 ASP A C 1
ATOM 792 O O . ASP A 1 108 ? -6.219 8.315 -10.451 1.00 95.56 108 ASP A O 1
ATOM 796 N N . PRO A 1 109 ? -7.143 10.315 -10.077 1.00 96.19 109 PRO A N 1
ATOM 797 C CA . PRO A 1 109 ? -6.010 11.037 -10.649 1.00 96.19 109 PRO A CA 1
ATOM 798 C C . PRO A 1 109 ? -4.742 10.894 -9.798 1.00 96.19 109 PRO A C 1
ATOM 800 O O . PRO A 1 109 ? -3.642 10.867 -10.358 1.00 96.19 109 PRO A O 1
ATOM 803 N N . VAL A 1 110 ? -4.881 10.752 -8.474 1.00 97.19 110 VAL A N 1
ATOM 804 C CA . VAL A 1 110 ? -3.755 10.493 -7.565 1.00 97.19 110 VAL A CA 1
ATOM 805 C C . VAL A 1 110 ? -3.147 9.123 -7.871 1.00 97.19 110 VAL A C 1
ATOM 807 O O . VAL A 1 110 ? -1.943 9.033 -8.120 1.00 97.19 110 VAL A O 1
ATOM 810 N N . TRP A 1 111 ? -3.974 8.077 -7.964 1.00 96.25 111 TRP A N 1
ATOM 811 C CA . TRP A 1 111 ? -3.555 6.722 -8.320 1.00 96.25 111 TRP A CA 1
ATOM 812 C C . TRP A 1 111 ? -2.846 6.688 -9.674 1.00 96.25 111 TRP A C 1
ATOM 814 O O . TRP A 1 111 ? -1.722 6.196 -9.778 1.00 96.25 111 TRP A O 1
ATOM 824 N N . LYS A 1 112 ? -3.443 7.290 -10.711 1.00 95.94 112 LYS A N 1
ATOM 825 C CA . LYS A 1 112 ? -2.848 7.367 -12.058 1.00 95.94 112 LYS A CA 1
ATOM 826 C C . LYS A 1 112 ? -1.473 8.035 -12.041 1.00 95.94 112 LYS A C 1
ATOM 828 O O . LYS A 1 112 ? -0.572 7.621 -12.774 1.00 95.94 112 LYS A O 1
ATOM 833 N N . ALA A 1 113 ? -1.290 9.071 -11.223 1.00 96.69 113 ALA A N 1
ATOM 834 C CA . ALA A 1 113 ? -0.001 9.735 -11.081 1.00 96.69 113 ALA A CA 1
ATOM 835 C C . ALA A 1 113 ? 1.036 8.862 -10.370 1.00 96.69 113 ALA A C 1
ATOM 837 O O . ALA A 1 113 ? 2.168 8.762 -10.852 1.00 96.69 113 ALA A O 1
ATOM 838 N N . VAL A 1 114 ? 0.644 8.202 -9.279 1.00 96.56 114 VAL A N 1
ATOM 839 C CA . VAL A 1 114 ? 1.495 7.255 -8.549 1.00 96.56 114 VAL A CA 1
ATOM 840 C C . VAL A 1 114 ? 1.909 6.100 -9.454 1.00 96.56 114 VAL A C 1
ATOM 842 O O . VAL A 1 114 ? 3.103 5.827 -9.562 1.00 96.56 114 VAL A O 1
ATOM 845 N N . GLN A 1 115 ? 0.970 5.483 -10.174 1.00 95.31 115 GLN A N 1
ATOM 846 C CA . GLN A 1 115 ? 1.266 4.377 -11.079 1.00 95.31 115 GLN A CA 1
ATOM 847 C C . GLN A 1 115 ? 2.223 4.797 -12.194 1.00 95.31 115 GLN A C 1
ATOM 849 O O . GLN A 1 115 ? 3.230 4.128 -12.425 1.00 95.31 115 GLN A O 1
ATOM 854 N N . ARG A 1 116 ? 1.977 5.938 -12.851 1.00 94.94 116 ARG A N 1
ATOM 855 C CA . ARG A 1 116 ? 2.890 6.470 -13.876 1.00 94.94 116 ARG A CA 1
ATOM 856 C C . ARG A 1 116 ? 4.304 6.651 -13.324 1.00 94.94 116 ARG A C 1
ATOM 858 O O . ARG A 1 116 ? 5.268 6.238 -13.960 1.00 94.94 116 ARG A O 1
ATOM 865 N N . SER A 1 117 ? 4.430 7.259 -12.146 1.00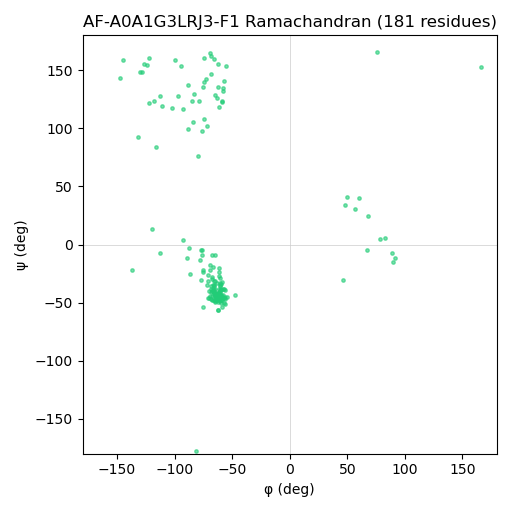 95.19 117 SER A N 1
ATOM 866 C CA . SER A 1 117 ? 5.733 7.508 -11.526 1.00 95.19 117 SER A CA 1
ATOM 867 C C . SER A 1 117 ? 6.421 6.212 -11.071 1.00 95.19 117 SER A C 1
ATOM 869 O O . SER A 1 117 ? 7.636 6.072 -11.212 1.00 95.19 117 SER A O 1
ATOM 871 N N . ASN A 1 118 ? 5.658 5.223 -10.599 1.00 94.75 118 ASN A N 1
ATOM 872 C CA . ASN A 1 118 ? 6.167 3.893 -10.275 1.00 94.75 118 ASN A CA 1
ATOM 873 C C . ASN A 1 118 ? 6.704 3.169 -11.512 1.00 94.75 118 ASN A C 1
ATOM 875 O O . ASN A 1 118 ? 7.830 2.679 -11.472 1.00 94.75 118 ASN A O 1
ATOM 879 N N . MET A 1 119 ? 5.959 3.161 -12.618 1.00 93.44 119 MET A N 1
ATOM 880 C CA . MET A 1 119 ? 6.414 2.532 -13.862 1.00 93.44 119 MET A CA 1
ATOM 881 C C . MET A 1 119 ? 7.598 3.267 -14.498 1.00 93.44 119 MET A C 1
ATOM 883 O O . MET A 1 119 ? 8.458 2.622 -15.091 1.00 93.44 119 MET A O 1
ATOM 887 N N . ALA A 1 120 ? 7.717 4.584 -14.299 1.00 93.75 120 ALA A N 1
ATOM 888 C CA . ALA A 1 120 ? 8.872 5.371 -14.743 1.00 93.75 120 ALA A CA 1
ATOM 889 C C . ALA A 1 120 ? 10.194 4.996 -14.042 1.00 93.75 120 ALA A C 1
ATOM 891 O O . ALA A 1 120 ? 11.256 5.456 -14.456 1.00 93.75 120 ALA A O 1
ATOM 892 N N . LYS A 1 121 ? 10.166 4.155 -12.996 1.00 93.38 121 LYS A N 1
ATOM 893 C CA . LYS A 1 121 ? 11.387 3.567 -12.416 1.00 93.38 121 LYS A CA 1
ATOM 894 C C . LYS A 1 121 ? 12.045 2.542 -13.347 1.00 93.38 121 LYS A C 1
ATOM 896 O O . LYS A 1 121 ? 13.211 2.220 -13.149 1.00 93.38 121 LYS A O 1
ATOM 901 N N . PHE A 1 122 ? 11.311 2.041 -14.342 1.00 93.81 122 PHE A N 1
ATOM 902 C CA . PHE A 1 122 ? 11.767 1.014 -15.272 1.00 93.81 122 PHE A CA 1
ATOM 903 C C . PHE A 1 122 ? 11.826 1.580 -16.700 1.00 93.81 122 PHE A C 1
ATOM 905 O O . PHE A 1 122 ? 10.858 1.433 -17.456 1.00 93.81 122 PHE A O 1
ATOM 912 N N . PRO A 1 123 ? 12.919 2.263 -17.088 1.00 92.12 123 PRO A N 1
ATOM 913 C CA . PRO A 1 123 ? 13.045 2.795 -18.439 1.00 92.12 123 PRO A CA 1
ATOM 914 C C . PRO A 1 123 ? 13.032 1.664 -19.474 1.00 92.12 123 PRO A C 1
ATOM 916 O O . PRO A 1 123 ? 13.374 0.515 -19.172 1.00 92.12 123 PRO A O 1
ATOM 919 N N . ALA A 1 124 ? 12.627 1.985 -20.704 1.00 92.25 124 ALA A N 1
ATOM 920 C CA . ALA A 1 124 ? 12.667 1.031 -21.805 1.00 92.25 124 ALA A CA 1
ATOM 921 C C . ALA A 1 124 ? 14.097 0.507 -22.004 1.00 92.25 124 ALA A C 1
ATOM 923 O O . ALA A 1 124 ? 15.074 1.245 -21.893 1.00 92.25 124 ALA A O 1
ATOM 924 N N . CYS A 1 125 ? 14.224 -0.786 -22.288 1.00 92.00 125 CYS A N 1
ATOM 925 C CA . CYS A 1 125 ? 15.511 -1.392 -22.580 1.00 92.00 125 CYS A CA 1
ATOM 926 C C . CYS A 1 125 ? 15.963 -0.979 -23.976 1.00 92.00 125 CYS A C 1
ATOM 928 O O . CYS A 1 125 ? 15.432 -1.470 -24.969 1.00 92.00 125 CYS A O 1
ATOM 930 N N . GLU A 1 126 ? 16.977 -0.119 -24.034 1.00 92.19 126 GLU A N 1
ATOM 931 C CA . GLU A 1 126 ? 17.539 0.412 -25.279 1.00 92.19 126 GLU A CA 1
ATOM 932 C C . GLU A 1 126 ? 18.006 -0.698 -26.228 1.00 92.19 126 GLU A C 1
ATOM 934 O O . GLU A 1 126 ? 17.732 -0.635 -27.421 1.00 92.19 126 GLU A O 1
ATOM 939 N N . LYS A 1 127 ? 18.608 -1.774 -25.696 1.00 90.88 127 LYS A N 1
ATOM 940 C CA . LYS A 1 127 ? 19.112 -2.902 -26.503 1.00 90.88 127 LYS A CA 1
ATOM 941 C C . LYS A 1 127 ? 18.046 -3.635 -27.317 1.00 90.88 127 LYS A C 1
ATOM 943 O O . LYS A 1 127 ? 18.378 -4.233 -28.328 1.00 90.88 127 LYS A O 1
ATOM 948 N N . CYS A 1 128 ? 16.802 -3.640 -26.847 1.00 92.25 128 CYS A N 1
ATOM 949 C CA . CYS A 1 128 ? 15.681 -4.267 -27.552 1.00 92.25 128 CYS A CA 1
ATOM 950 C C . CYS A 1 128 ? 14.580 -3.259 -27.886 1.00 92.25 128 CYS A C 1
ATOM 952 O O . CYS A 1 128 ? 13.457 -3.656 -28.172 1.00 92.25 128 CYS A O 1
ATOM 954 N N . SER A 1 129 ? 14.866 -1.960 -27.772 1.00 91.38 129 SER A N 1
ATOM 955 C CA . SER A 1 129 ? 13.905 -0.868 -27.971 1.00 91.38 129 SER A CA 1
ATOM 956 C C . SER A 1 129 ? 12.570 -1.057 -27.237 1.00 91.38 129 SER A C 1
ATOM 958 O O . SER A 1 129 ? 11.521 -0.652 -27.724 1.00 91.38 129 SER A O 1
ATOM 960 N N . GLY A 1 130 ? 12.592 -1.680 -26.057 1.00 90.44 130 GLY A N 1
ATOM 961 C CA . GLY A 1 130 ? 11.381 -1.929 -25.274 1.00 90.44 130 GLY A CA 1
ATOM 962 C C . GLY A 1 130 ? 10.640 -3.237 -25.568 1.00 90.44 130 GLY A C 1
ATOM 963 O O . GLY A 1 130 ? 9.721 -3.564 -24.822 1.00 90.44 130 GLY A O 1
ATOM 964 N N . HIS A 1 131 ? 11.029 -4.001 -26.591 1.00 87.62 131 HIS A N 1
ATOM 965 C CA . HIS A 1 131 ? 10.291 -5.198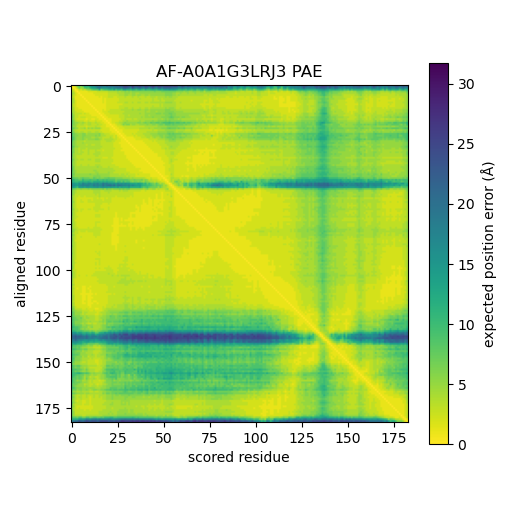 -27.015 1.00 87.62 131 HIS A CA 1
ATOM 966 C C . HIS A 1 131 ? 10.530 -6.407 -26.107 1.00 87.62 131 HIS A C 1
ATOM 968 O O . HIS A 1 131 ? 9.645 -7.228 -25.922 1.00 87.62 131 HIS A O 1
ATOM 974 N N . GLY A 1 132 ? 11.714 -6.513 -25.500 1.00 89.06 132 GLY A N 1
ATOM 975 C CA . GLY A 1 132 ? 12.090 -7.649 -24.652 1.00 89.06 132 GLY A CA 1
ATOM 976 C C . GLY A 1 132 ? 12.752 -8.803 -25.404 1.00 89.06 132 GLY A C 1
ATOM 977 O O . GLY A 1 132 ? 13.441 -9.609 -24.783 1.00 89.06 132 GLY A O 1
ATOM 978 N N . TRP A 1 133 ? 12.662 -8.834 -26.727 1.00 89.31 133 TRP A N 1
ATOM 979 C CA . TRP A 1 133 ? 13.400 -9.740 -27.608 1.00 89.31 133 TRP A CA 1
ATOM 980 C C . TRP A 1 133 ? 14.230 -8.946 -28.614 1.00 89.31 133 TRP A C 1
ATOM 982 O O . TRP A 1 133 ? 14.011 -7.750 -28.815 1.00 89.31 133 TRP A O 1
ATOM 992 N N . ILE A 1 134 ? 15.232 -9.601 -29.186 1.00 87.75 134 ILE A N 1
ATOM 993 C CA . ILE A 1 134 ? 16.059 -9.061 -30.262 1.00 87.75 134 ILE A CA 1
ATOM 994 C C . ILE A 1 134 ? 15.845 -9.975 -31.463 1.00 87.75 134 ILE A C 1
ATOM 996 O O . ILE A 1 134 ? 16.057 -11.184 -31.350 1.00 87.75 134 ILE A O 1
ATOM 1000 N N . ASP A 1 135 ? 15.423 -9.396 -32.583 1.00 80.94 135 ASP A N 1
ATOM 1001 C CA . ASP A 1 135 ? 15.349 -10.109 -33.853 1.00 80.94 135 ASP A CA 1
ATOM 1002 C C . ASP A 1 135 ? 16.758 -10.181 -34.431 1.00 80.94 135 ASP A C 1
ATOM 1004 O O . ASP A 1 135 ? 17.417 -9.150 -34.602 1.00 80.94 135 ASP A O 1
ATOM 1008 N N . ASN A 1 136 ? 17.244 -11.387 -34.714 1.00 72.62 136 ASN A N 1
ATOM 1009 C CA . ASN A 1 136 ? 18.530 -11.547 -35.371 1.00 72.62 136 ASN A CA 1
ATOM 1010 C C . ASN A 1 136 ? 18.403 -12.520 -36.536 1.00 72.62 136 ASN A C 1
ATOM 1012 O O . ASN A 1 136 ? 18.523 -13.719 -36.320 1.00 72.62 136 ASN A O 1
ATOM 1016 N N . LEU A 1 137 ? 18.140 -11.946 -37.720 1.00 59.66 137 LEU A N 1
ATOM 1017 C CA . LEU A 1 137 ? 18.081 -12.483 -39.095 1.00 59.66 137 LEU A CA 1
ATOM 1018 C C . LEU A 1 137 ? 17.316 -13.802 -39.353 1.00 59.66 137 LEU A C 1
ATOM 1020 O O . LEU A 1 137 ? 16.694 -13.890 -40.403 1.00 59.66 137 LEU A O 1
ATOM 1024 N N . ASP A 1 138 ? 17.252 -14.736 -38.405 1.00 60.78 138 ASP A N 1
ATOM 1025 C CA . ASP A 1 138 ? 16.569 -16.027 -38.508 1.00 60.78 138 ASP A CA 1
ATOM 1026 C C . ASP A 1 138 ? 15.755 -16.410 -37.248 1.00 60.78 138 ASP A C 1
ATOM 1028 O O . ASP A 1 138 ? 14.805 -17.179 -37.371 1.00 60.78 138 ASP A O 1
ATOM 1032 N N . GLU A 1 139 ? 16.034 -15.858 -36.052 1.00 68.75 139 GLU A N 1
ATOM 1033 C CA . GLU A 1 139 ? 15.248 -16.143 -34.830 1.00 68.75 139 GLU A CA 1
ATOM 1034 C C . GLU A 1 139 ? 15.159 -14.945 -33.863 1.00 68.75 139 GLU A C 1
ATOM 1036 O O . GLU A 1 139 ? 16.118 -14.191 -33.664 1.00 68.75 139 GLU A O 1
ATOM 1041 N N . ALA A 1 140 ? 13.997 -14.785 -33.217 1.00 79.56 140 ALA A N 1
ATOM 1042 C CA . ALA A 1 140 ? 13.816 -13.859 -32.103 1.00 79.56 140 ALA A CA 1
ATOM 1043 C C . ALA A 1 140 ? 14.244 -14.544 -30.800 1.00 79.56 140 ALA A C 1
ATOM 1045 O O . ALA A 1 140 ? 13.693 -15.584 -30.434 1.00 79.56 140 ALA A O 1
ATOM 1046 N N . TYR A 1 141 ? 15.191 -13.956 -30.066 1.00 87.31 141 TYR A N 1
ATOM 1047 C CA . TYR A 1 141 ? 15.609 -14.492 -28.767 1.00 87.31 141 TYR A CA 1
ATOM 1048 C C . TYR A 1 141 ? 15.479 -13.465 -27.639 1.00 87.31 141 TYR A C 1
ATOM 1050 O O . TYR A 1 141 ? 15.495 -12.248 -27.843 1.00 87.31 141 TYR A O 1
ATOM 1058 N N . VAL A 1 142 ? 15.316 -13.976 -2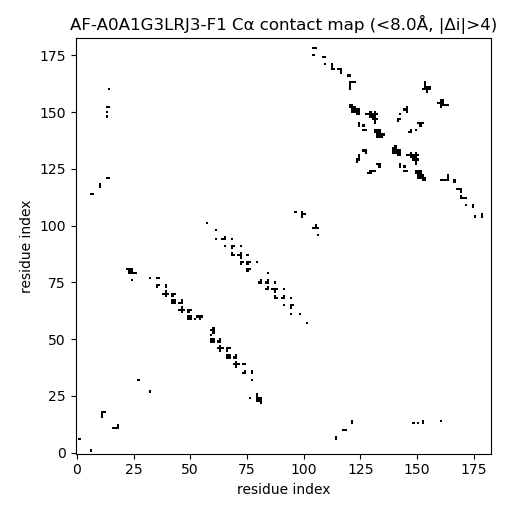6.416 1.00 90.50 142 VAL A N 1
ATOM 1059 C CA . VAL A 1 142 ? 15.094 -13.178 -25.202 1.00 90.50 142 VAL A CA 1
ATOM 1060 C C . VAL A 1 142 ? 16.260 -12.213 -24.984 1.00 90.50 142 VAL A C 1
ATOM 1062 O O . VAL A 1 142 ? 17.408 -12.632 -24.842 1.00 90.50 142 VAL A O 1
ATOM 1065 N N . CYS A 1 143 ? 15.969 -10.911 -24.906 1.00 90.62 143 CYS A N 1
ATOM 1066 C CA . CYS A 1 143 ? 16.990 -9.880 -24.752 1.00 90.62 143 CYS A CA 1
ATOM 1067 C C . CYS A 1 143 ? 17.764 -10.091 -23.439 1.00 90.62 143 CYS A C 1
ATOM 1069 O O . CYS A 1 143 ? 17.174 -9.961 -22.361 1.00 90.62 143 CYS A O 1
ATOM 1071 N N . PRO A 1 144 ? 19.085 -10.337 -23.483 1.00 88.62 144 PRO A N 1
ATOM 1072 C CA . PRO A 1 144 ? 19.865 -10.652 -22.288 1.00 88.62 144 PRO A CA 1
ATOM 1073 C C . PRO A 1 144 ? 20.016 -9.449 -21.348 1.00 88.62 144 PRO A C 1
ATOM 1075 O O . PRO A 1 144 ? 20.237 -9.625 -20.155 1.00 88.62 144 PRO A O 1
ATOM 1078 N N . ALA A 1 145 ? 19.860 -8.220 -21.856 1.00 88.81 145 ALA A N 1
ATOM 1079 C CA . ALA A 1 145 ? 19.977 -7.009 -21.043 1.00 88.81 145 ALA A CA 1
ATOM 1080 C C . ALA A 1 145 ? 18.791 -6.807 -20.087 1.00 88.81 145 ALA A C 1
ATOM 1082 O O . ALA A 1 145 ? 18.977 -6.305 -18.982 1.00 88.81 145 ALA A O 1
ATOM 1083 N N . CYS A 1 146 ? 17.577 -7.189 -20.495 1.00 89.69 146 CYS A N 1
ATOM 1084 C CA . CYS A 1 146 ? 16.378 -7.074 -19.656 1.00 89.69 146 CYS A CA 1
ATOM 1085 C C . CYS A 1 146 ? 15.794 -8.430 -19.228 1.00 89.69 146 CYS A C 1
ATOM 1087 O O . CYS A 1 146 ? 14.872 -8.474 -18.412 1.00 89.69 146 CYS A O 1
ATOM 1089 N N . GLY A 1 147 ? 16.315 -9.538 -19.762 1.00 87.12 147 GLY A N 1
ATOM 1090 C CA . GLY A 1 147 ? 15.793 -10.885 -19.545 1.00 87.12 147 GLY A CA 1
ATOM 1091 C C . GLY A 1 147 ? 14.347 -11.035 -20.015 1.00 87.12 147 GLY A C 1
ATOM 1092 O O . GLY A 1 147 ? 13.547 -11.619 -19.289 1.00 87.12 147 GLY A O 1
ATOM 1093 N N . GLY A 1 148 ? 13.992 -10.440 -21.159 1.00 87.50 148 GLY A N 1
ATOM 1094 C CA . GLY A 1 148 ? 12.645 -10.545 -21.741 1.00 87.50 148 GLY A CA 1
ATOM 1095 C C . GLY A 1 148 ? 11.655 -9.455 -21.336 1.00 87.50 148 GLY A C 1
ATOM 1096 O O . GLY A 1 148 ? 10.603 -9.334 -21.948 1.00 87.50 148 GLY A O 1
ATOM 1097 N N . ALA A 1 149 ? 11.969 -8.637 -20.329 1.00 87.81 149 ALA A N 1
ATOM 1098 C CA . ALA A 1 149 ? 11.000 -7.701 -19.750 1.00 87.81 149 ALA A CA 1
ATOM 1099 C C . ALA A 1 149 ? 10.749 -6.430 -20.583 1.00 87.81 149 ALA A C 1
ATOM 1101 O O . ALA A 1 149 ? 9.865 -5.643 -20.247 1.00 87.81 149 ALA A O 1
ATOM 1102 N N . GLY A 1 150 ? 11.592 -6.144 -21.579 1.00 91.31 150 GLY A N 1
ATOM 1103 C CA . GLY A 1 150 ? 11.549 -4.894 -22.349 1.00 91.31 150 GLY A CA 1
ATOM 1104 C C . GLY A 1 150 ? 11.911 -3.639 -21.543 1.00 91.31 150 GLY A C 1
ATOM 1105 O O . GLY A 1 150 ? 12.040 -2.556 -22.104 1.00 91.31 150 GLY A O 1
ATOM 1106 N N . ARG A 1 151 ? 12.135 -3.746 -20.232 1.00 92.88 151 ARG A N 1
ATOM 1107 C CA . ARG A 1 151 ? 12.467 -2.627 -19.342 1.00 92.88 151 ARG A CA 1
ATOM 1108 C C . ARG A 1 151 ? 13.688 -2.945 -18.489 1.00 92.88 151 ARG A C 1
ATOM 1110 O O . ARG A 1 151 ? 13.926 -4.102 -18.143 1.00 92.88 151 ARG A O 1
ATOM 1117 N N . ILE A 1 152 ? 14.469 -1.920 -18.162 1.00 90.62 152 ILE A N 1
ATOM 1118 C CA . ILE A 1 152 ? 15.652 -2.045 -17.309 1.00 90.62 152 ILE A CA 1
ATOM 1119 C C . ILE A 1 152 ? 15.255 -1.872 -15.852 1.00 90.62 152 ILE A C 1
ATOM 1121 O O . ILE A 1 152 ? 14.474 -0.993 -15.489 1.00 90.62 152 ILE A O 1
ATOM 1125 N N . ARG A 1 153 ? 15.828 -2.729 -15.010 1.00 89.19 153 ARG A N 1
ATOM 1126 C CA . ARG A 1 153 ? 15.657 -2.689 -13.566 1.00 89.19 153 ARG A CA 1
ATOM 1127 C C . ARG A 1 1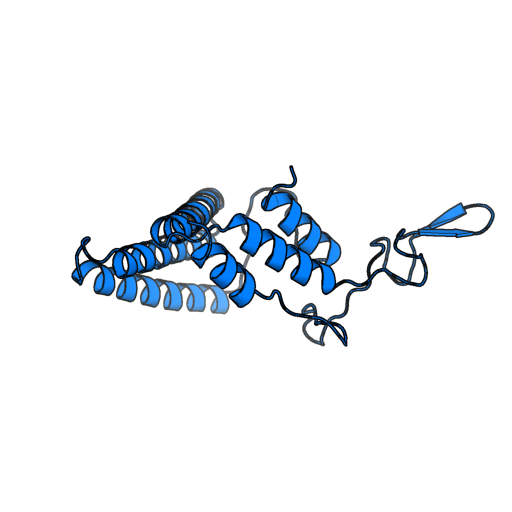53 ? 16.967 -2.265 -12.920 1.00 89.19 153 ARG A C 1
ATOM 1129 O O . ARG A 1 153 ? 17.959 -2.979 -13.021 1.00 89.19 153 ARG A O 1
ATOM 1136 N N . HIS A 1 154 ? 16.938 -1.147 -12.210 1.00 87.25 154 HIS A N 1
ATOM 1137 C CA . HIS A 1 154 ? 18.033 -0.736 -11.340 1.00 87.25 154 HIS A CA 1
ATOM 1138 C C . HIS A 1 154 ? 17.708 -1.167 -9.910 1.00 87.25 154 HIS A C 1
ATOM 1140 O O . HIS A 1 154 ? 16.608 -0.904 -9.421 1.00 87.25 154 HIS A O 1
ATOM 1146 N N . VAL A 1 155 ? 18.638 -1.873 -9.267 1.00 87.00 155 VAL A N 1
ATOM 1147 C CA . VAL A 1 155 ? 18.511 -2.314 -7.874 1.00 87.00 155 VAL A CA 1
ATOM 1148 C C . VAL A 1 155 ? 19.742 -1.919 -7.075 1.00 87.00 155 VAL A C 1
ATOM 1150 O O . VAL A 1 155 ? 20.836 -1.847 -7.632 1.00 87.00 155 VAL A O 1
ATOM 1153 N N . ASP A 1 156 ? 19.561 -1.641 -5.788 1.00 86.88 156 ASP A N 1
ATOM 1154 C CA . ASP A 1 156 ? 20.676 -1.476 -4.854 1.00 86.88 156 ASP A CA 1
ATOM 1155 C C . ASP A 1 156 ? 21.203 -2.836 -4.351 1.00 86.88 156 ASP A C 1
ATOM 1157 O O . ASP A 1 156 ? 20.726 -3.899 -4.757 1.00 86.88 156 ASP A O 1
ATOM 1161 N N . ALA A 1 157 ? 22.190 -2.805 -3.449 1.00 87.12 157 ALA A N 1
ATOM 1162 C CA . ALA A 1 157 ? 22.799 -4.004 -2.867 1.00 87.12 157 ALA A CA 1
ATOM 1163 C C . ALA A 1 157 ? 21.812 -4.890 -2.079 1.00 87.12 157 ALA A C 1
ATOM 1165 O O . ALA A 1 157 ? 22.083 -6.072 -1.887 1.00 87.12 157 ALA A O 1
ATOM 1166 N N . SER A 1 158 ? 20.669 -4.346 -1.646 1.00 82.56 158 SER A N 1
ATOM 1167 C CA . SER A 1 158 ? 19.599 -5.103 -0.980 1.00 82.56 158 SER A CA 1
ATOM 1168 C C . SER A 1 158 ? 18.593 -5.716 -1.961 1.00 82.56 158 SER A C 1
ATOM 1170 O O . SER A 1 158 ? 17.667 -6.409 -1.549 1.00 82.56 158 SER A O 1
ATOM 1172 N N . GLY A 1 159 ? 18.747 -5.456 -3.265 1.00 81.62 159 GLY A N 1
ATOM 1173 C CA . GLY A 1 159 ? 17.805 -5.879 -4.300 1.00 81.62 159 GLY A CA 1
ATOM 1174 C C . GLY A 1 159 ? 16.598 -4.948 -4.458 1.00 81.62 159 GLY A C 1
ATOM 1175 O O . GLY A 1 159 ? 15.699 -5.235 -5.251 1.00 81.62 159 GLY A O 1
ATOM 1176 N N . LYS A 1 160 ? 16.561 -3.814 -3.749 1.00 82.88 160 LYS A N 1
ATOM 1177 C CA . LYS A 1 160 ? 15.455 -2.855 -3.816 1.00 82.88 160 LYS A CA 1
ATOM 1178 C C . LYS A 1 160 ? 15.519 -2.043 -5.105 1.00 82.88 160 LYS A C 1
ATOM 1180 O O . LYS A 1 160 ? 16.574 -1.536 -5.469 1.00 82.88 160 LYS A O 1
ATOM 1185 N N . ILE A 1 161 ? 14.367 -1.864 -5.761 1.00 88.88 161 ILE A N 1
ATOM 1186 C CA . ILE A 1 161 ? 14.236 -1.015 -6.956 1.00 88.88 161 ILE A CA 1
ATOM 1187 C C . ILE A 1 161 ? 14.657 0.422 -6.643 1.00 88.88 161 ILE A C 1
ATOM 1189 O O . ILE A 1 161 ? 14.061 1.077 -5.780 1.00 88.88 161 ILE A O 1
ATOM 1193 N N . THR A 1 162 ? 15.626 0.935 -7.394 1.00 88.94 162 THR A N 1
ATOM 1194 C CA . THR A 1 162 ? 16.102 2.314 -7.281 1.00 88.94 162 THR A CA 1
ATOM 1195 C C . THR A 1 162 ? 15.501 3.208 -8.361 1.00 88.94 162 THR A C 1
ATOM 1197 O O . THR A 1 162 ? 14.978 2.757 -9.379 1.00 88.94 162 THR A O 1
ATOM 1200 N N . LYS A 1 163 ? 15.514 4.516 -8.094 1.00 90.31 163 LYS A N 1
ATOM 1201 C CA . LYS A 1 163 ? 15.028 5.533 -9.030 1.00 90.31 163 LYS A CA 1
ATOM 1202 C C . LYS A 1 163 ? 16.155 5.843 -10.026 1.00 90.31 163 LYS A C 1
ATOM 1204 O O . LYS A 1 163 ? 17.263 6.120 -9.564 1.00 90.31 163 LYS A O 1
ATOM 1209 N N . PRO A 1 164 ? 15.907 5.818 -11.346 1.00 89.31 164 PRO A N 1
ATOM 1210 C CA . PRO A 1 164 ? 16.920 6.198 -12.324 1.00 89.31 164 PRO A CA 1
ATOM 1211 C C . PRO A 1 164 ? 17.234 7.701 -12.253 1.00 89.31 164 PRO A C 1
ATOM 1213 O O . PRO A 1 164 ? 16.457 8.496 -11.713 1.00 89.31 164 PRO A O 1
ATOM 1216 N N . ILE A 1 165 ? 18.376 8.096 -12.822 1.00 87.38 165 ILE A N 1
ATOM 1217 C CA . ILE A 1 165 ? 18.749 9.509 -12.974 1.00 87.38 165 ILE A CA 1
ATOM 1218 C C . ILE A 1 165 ? 17.657 10.227 -13.780 1.00 87.38 165 ILE A C 1
ATOM 1220 O O . ILE A 1 165 ? 17.173 9.706 -14.781 1.00 87.38 165 ILE A O 1
ATOM 1224 N N . GLY A 1 166 ? 17.247 11.415 -13.326 1.00 87.94 166 GLY A N 1
ATOM 1225 C CA . GLY A 1 166 ? 16.188 12.197 -13.975 1.00 87.94 166 GLY A CA 1
ATOM 1226 C C . GLY A 1 166 ? 14.759 11.722 -13.685 1.00 87.94 166 GLY A C 1
ATOM 1227 O O . GLY A 1 166 ? 13.816 12.278 -14.241 1.00 87.94 166 GLY A O 1
ATOM 1228 N N . TRP A 1 167 ? 14.561 10.728 -12.809 1.00 92.19 167 TRP A N 1
ATOM 1229 C CA . TRP A 1 167 ? 13.224 10.319 -12.374 1.00 92.19 167 TRP A CA 1
ATOM 1230 C C . TRP A 1 167 ? 12.493 11.453 -11.642 1.00 92.19 167 TRP A C 1
ATOM 1232 O O . TRP A 1 167 ? 13.051 12.097 -10.752 1.00 92.19 167 TRP A O 1
ATOM 1242 N N . ILE A 1 168 ? 11.214 11.645 -11.971 1.00 91.25 168 ILE A N 1
ATOM 1243 C CA . ILE A 1 168 ? 10.367 12.699 -11.402 1.00 91.25 168 ILE A CA 1
ATOM 1244 C C . ILE A 1 168 ? 9.261 12.061 -10.536 1.00 91.25 168 ILE A C 1
ATOM 1246 O O . ILE A 1 168 ? 8.536 11.177 -11.018 1.00 91.25 168 ILE A O 1
ATOM 1250 N N . PRO A 1 169 ? 9.092 12.488 -9.267 1.00 94.44 169 PRO A N 1
ATOM 1251 C CA . PRO A 1 169 ? 8.009 12.009 -8.409 1.00 94.44 169 PRO A CA 1
ATOM 1252 C C . PRO A 1 169 ? 6.626 12.428 -8.928 1.00 94.44 169 PRO A C 1
ATOM 1254 O O . PRO A 1 169 ? 6.508 13.391 -9.690 1.00 94.44 169 PRO A O 1
ATOM 1257 N N . PRO A 1 170 ? 5.542 11.744 -8.513 1.00 96.69 170 PRO A N 1
ATOM 1258 C CA . PRO A 1 170 ? 4.205 12.189 -8.872 1.00 96.69 170 PRO A CA 1
ATOM 1259 C C . PRO A 1 170 ? 3.930 13.548 -8.213 1.00 96.69 170 PRO A C 1
ATOM 1261 O O . PRO A 1 170 ? 4.100 13.703 -7.004 1.00 96.69 170 PRO A O 1
ATOM 1264 N N . ASN A 1 171 ? 3.480 14.533 -8.993 1.00 97.06 171 ASN A N 1
ATOM 1265 C CA . ASN A 1 171 ? 3.106 15.843 -8.459 1.00 97.06 171 ASN A CA 1
ATOM 1266 C C . ASN A 1 171 ? 1.698 15.791 -7.843 1.00 97.06 171 ASN A C 1
ATOM 1268 O O . ASN A 1 171 ? 0.720 16.221 -8.452 1.00 97.06 171 ASN A O 1
ATOM 1272 N N . ILE A 1 172 ? 1.599 15.205 -6.648 1.00 97.69 172 ILE A N 1
ATOM 1273 C CA . ILE A 1 172 ? 0.330 15.063 -5.923 1.00 97.69 172 ILE A CA 1
ATOM 1274 C C . ILE A 1 172 ? -0.219 16.438 -5.513 1.00 97.69 172 ILE A C 1
ATOM 1276 O O . ILE A 1 172 ? -1.427 16.638 -5.603 1.00 97.69 172 ILE A O 1
ATOM 1280 N N . SER A 1 173 ? 0.640 17.406 -5.157 1.00 97.69 173 SER A N 1
ATOM 1281 C CA . SER A 1 173 ? 0.197 18.763 -4.781 1.00 97.69 173 SER A CA 1
ATOM 1282 C C . SER A 1 173 ? -0.629 19.411 -5.886 1.00 97.69 173 SER A C 1
ATOM 1284 O O . SER A 1 173 ? -1.765 19.806 -5.644 1.00 97.69 173 SER A O 1
ATOM 1286 N N . ALA A 1 174 ? -0.121 19.415 -7.124 1.00 97.44 174 ALA A N 1
ATOM 1287 C CA . ALA A 1 174 ? -0.839 19.993 -8.258 1.00 97.44 174 ALA A CA 1
ATOM 1288 C C . ALA A 1 174 ? -2.186 19.297 -8.525 1.00 97.44 174 ALA A C 1
ATOM 1290 O O . ALA A 1 174 ? -3.147 19.943 -8.937 1.00 97.44 174 ALA A O 1
ATOM 1291 N N . ILE A 1 175 ? -2.276 17.986 -8.273 1.00 97.75 175 ILE A N 1
ATOM 1292 C CA . ILE A 1 175 ? -3.525 17.227 -8.424 1.00 97.75 175 ILE A CA 1
ATOM 1293 C C . ILE A 1 175 ? -4.543 17.660 -7.368 1.00 97.75 175 ILE A C 1
ATOM 1295 O O . ILE A 1 175 ? -5.689 17.938 -7.715 1.00 97.75 175 ILE A O 1
ATOM 1299 N N . ILE A 1 176 ? -4.134 17.769 -6.102 1.00 97.94 176 ILE A N 1
ATOM 1300 C CA . ILE A 1 176 ? -5.013 18.221 -5.015 1.00 97.94 176 ILE A CA 1
ATOM 1301 C C . ILE A 1 176 ? -5.425 19.684 -5.213 1.00 97.94 176 ILE A C 1
ATOM 1303 O O . ILE A 1 176 ? -6.593 20.027 -5.044 1.00 97.94 176 ILE A O 1
ATOM 1307 N N . GLU A 1 177 ? -4.505 20.552 -5.634 1.00 97.75 177 GLU A N 1
ATOM 1308 C CA . GLU A 1 177 ? -4.812 21.942 -5.988 1.00 97.75 177 GLU A CA 1
ATOM 1309 C C . GLU A 1 177 ? -5.823 22.034 -7.133 1.00 97.75 177 GLU A C 1
ATOM 1311 O O . GLU A 1 177 ? -6.711 22.883 -7.095 1.00 97.75 177 GLU A O 1
ATOM 1316 N N . ALA A 1 178 ? -5.728 21.158 -8.136 1.00 97.12 178 ALA A N 1
ATOM 1317 C CA . ALA A 1 178 ? -6.705 21.089 -9.215 1.00 97.12 17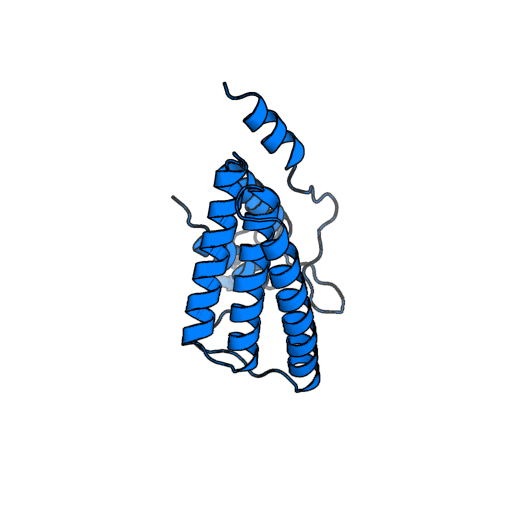8 ALA A CA 1
ATOM 1318 C C . ALA A 1 178 ? -8.075 20.600 -8.722 1.00 97.12 178 ALA A C 1
ATOM 1320 O O . ALA A 1 178 ? -9.089 21.155 -9.135 1.00 97.12 178 ALA A O 1
ATOM 1321 N N . GLN A 1 179 ? -8.123 19.607 -7.826 1.00 97.06 179 GLN A N 1
ATOM 1322 C CA . GLN A 1 179 ? -9.376 19.125 -7.229 1.00 97.06 179 GLN A CA 1
ATOM 1323 C C . GLN A 1 179 ? -10.077 20.219 -6.420 1.00 97.06 179 GLN A C 1
ATOM 1325 O O . GLN A 1 179 ? -11.270 20.424 -6.595 1.00 97.06 179 GLN A O 1
ATOM 1330 N N . ARG A 1 180 ? -9.330 20.994 -5.624 1.00 96.25 180 ARG A N 1
ATOM 1331 C CA . ARG A 1 180 ? -9.867 22.126 -4.844 1.00 96.25 180 ARG A CA 1
ATOM 1332 C C . ARG A 1 180 ? -10.480 23.237 -5.701 1.00 96.25 180 ARG A C 1
ATOM 1334 O O . ARG A 1 180 ? -11.285 24.008 -5.195 1.00 96.25 180 ARG A O 1
ATOM 1341 N N . LYS A 1 181 ? -10.069 23.351 -6.968 1.00 94.06 181 LYS A N 1
ATOM 1342 C CA . LYS A 1 181 ? -10.579 24.350 -7.924 1.00 94.06 181 LYS A CA 1
ATOM 1343 C C . LYS A 1 181 ? -11.804 23.869 -8.707 1.00 94.06 181 LYS A C 1
ATOM 1345 O O . LYS A 1 181 ? -12.403 24.680 -9.406 1.00 94.06 181 LYS A O 1
ATOM 1350 N N . ARG A 1 182 ? -12.155 22.578 -8.645 1.00 80.56 182 ARG A N 1
ATOM 1351 C CA . ARG A 1 182 ? -13.372 22.047 -9.273 1.00 80.56 182 ARG A CA 1
ATOM 1352 C C . ARG A 1 182 ? -14.568 22.440 -8.400 1.00 80.56 182 ARG A C 1
ATOM 1354 O O . ARG A 1 182 ? -14.803 21.812 -7.375 1.00 80.56 182 ARG A O 1
ATOM 1361 N N . THR A 1 183 ? -15.245 23.518 -8.786 1.00 57.72 183 THR A N 1
ATOM 1362 C CA . THR A 1 183 ? -16.596 23.879 -8.322 1.00 57.72 183 THR A CA 1
ATOM 1363 C C . THR A 1 183 ? -17.630 22.925 -8.883 1.00 57.72 183 THR A C 1
ATOM 1365 O O . THR A 1 183 ? -17.552 22.682 -10.111 1.00 57.72 183 THR A O 1
#

Sequence (183 aa):
MRSVIRDVHEFMSVGKQAIGDKPGIPAMDNAARYQIGDVVGVLHRYAVSLKAHGSGDVAAMRARLLCEELAETLTAISARDAVETADGLADLVYVAVGTAIAFGIDLDPVWKAVQRSNMAKFPACEKCSGHGWIDNLDEAYVCPACGGAGRIRHVDASGKITKPIGWIPPNISAIIEAQRKRT

Nearest PDB structures (foldseek):
  8fca-assembly1_A  TM=3.663E-01  e=5.062E+00  Homo sapiens
  7aa5-assembly1_B  TM=2.971E-01  e=7.022E+00  Homo sapiens